Protein AF-A0AAD6CTA5-F1 (afdb_monomer)

Radius of gyration: 21.92 Å; Cα contacts (8 Å, |Δi|>4): 347; chains: 1; bounding box: 68×46×72 Å

Secondary structure (DSSP, 8-state):
-------TTGGGS-HHHHHHHHHHT----EEESBPPPHHHHHT-SS--SS-THHHHHHHTSPPGGGGT-HHHHHHHHHS-EEEETTT---GGG--EETTB-SEEEE-TTT-EEEE---GGGTTTS-EES-HHHHHHHHHHTTTT-EEEEGGGG--SS--SS-HHHHHHHHHT-TT-EEE---------HHHHHHTT-SSTTS---S----TT-HHHHHHHHHHHHHHHHH-SS--SSPPP-----HHHHHHHHHHHHHHHHS-------------

Foldseek 3Di:
DDPDPDPPCLVVDDPVVNLVVLLVQDAQAAWEQFFADQCVQQVDDDDRLDGSVVVNVLLQDQFPLLVPDPSSVVSSDVQKDKDALVPDPDPQADKDKPGGDRITIDRLARYAYEYNDALVCVVPMDIDHDPLSNQLVVCVSNVLRYEYECNLLPPPRPGYDPNVVSVVSQVSSPNYDYDDHDDDAPDDLVLCCVLCLQGVRVNHVDDDDDLVPVVSLVSVLVNRVVRVVPDDDRGPDDDDSDRDHPVRVVCVSCVSVVVPPDDPDDDDDDDDDDD

InterPro domains:
  IPR045518 2EXR domain [PF20150] (7-113)

pLDDT: mean 80.4, std 16.37, range [24.7, 96.38]

Nearest PDB structures (foldseek):
  2fds-assembly1_B  TM=2.463E-01  e=6.964E+00  Plasmodium berghei

Organism: NCBI:txid3151616

Mean predicted aligned error: 9.08 Å

Structure (mmCIF, N/CA/C/O backbone):
data_AF-A0AAD6CTA5-F1
#
_entry.id   AF-A0AAD6CTA5-F1
#
loop_
_atom_site.group_PDB
_atom_site.id
_atom_site.type_symbol
_atom_site.label_atom_id
_atom_site.label_alt_id
_atom_site.label_comp_id
_atom_site.label_asym_id
_atom_site.label_entity_id
_atom_site.label_seq_id
_atom_site.pdbx_PDB_ins_code
_atom_site.Cartn_x
_atom_site.Cartn_y
_atom_site.Cartn_z
_atom_site.occupancy
_atom_site.B_iso_or_equiv
_atom_site.auth_seq_id
_atom_site.auth_comp_id
_atom_site.auth_asym_id
_atom_site.auth_atom_id
_atom_site.pdbx_PDB_model_num
ATOM 1 N N . MET A 1 1 ? -20.863 16.582 30.025 1.00 38.47 1 MET A N 1
ATOM 2 C CA . MET A 1 1 ? -20.417 15.177 29.948 1.00 38.47 1 MET A CA 1
ATOM 3 C C . MET A 1 1 ? -21.572 14.386 29.368 1.00 38.47 1 MET A C 1
ATOM 5 O O . MET A 1 1 ? -22.499 14.050 30.089 1.00 38.47 1 MET A O 1
ATOM 9 N N . THR A 1 2 ? -21.613 14.247 28.049 1.00 43.00 2 THR A N 1
ATOM 10 C CA . THR A 1 2 ? -22.620 13.435 27.357 1.00 43.00 2 THR A CA 1
ATOM 11 C C . THR A 1 2 ? -22.199 11.977 27.489 1.00 43.00 2 THR A C 1
ATOM 13 O O . THR A 1 2 ? -21.089 11.641 27.091 1.00 43.00 2 THR A O 1
ATOM 16 N N . ASN A 1 3 ? -23.041 11.147 28.110 1.00 47.16 3 ASN A N 1
ATOM 17 C CA . ASN A 1 3 ? -22.870 9.695 28.125 1.00 47.16 3 ASN A CA 1
ATOM 18 C C . ASN A 1 3 ? -22.829 9.215 26.673 1.00 47.16 3 ASN A C 1
ATOM 20 O O . ASN A 1 3 ? -23.866 9.213 26.009 1.00 47.16 3 ASN A O 1
ATOM 24 N N . ASP A 1 4 ? -21.649 8.843 26.179 1.00 56.78 4 ASP A N 1
ATOM 25 C CA . ASP A 1 4 ? -21.567 8.080 24.941 1.00 56.78 4 ASP A CA 1
ATOM 26 C C . ASP A 1 4 ? -22.341 6.772 25.160 1.00 56.78 4 ASP A C 1
ATOM 28 O O . ASP A 1 4 ? -22.109 6.093 26.168 1.00 56.78 4 ASP A O 1
ATOM 32 N N . PRO A 1 5 ? -23.288 6.412 24.279 1.00 56.97 5 PRO A N 1
ATOM 33 C CA . PRO A 1 5 ? -23.993 5.149 24.385 1.00 56.97 5 PRO A CA 1
ATOM 34 C C . PRO A 1 5 ? -22.985 4.020 24.156 1.00 56.97 5 PRO A C 1
ATOM 36 O O . PRO A 1 5 ? -22.623 3.693 23.027 1.00 56.97 5 PRO A O 1
ATOM 39 N N . GLN A 1 6 ? -22.496 3.435 25.246 1.00 63.19 6 GLN A N 1
ATOM 40 C CA . GLN A 1 6 ? -21.631 2.271 25.188 1.00 63.19 6 GLN A CA 1
ATOM 41 C C . GLN A 1 6 ? -22.462 1.105 24.629 1.00 63.19 6 GLN A C 1
ATOM 43 O O . GLN A 1 6 ? -23.505 0.736 25.169 1.00 63.19 6 GLN A O 1
ATOM 48 N N . PHE A 1 7 ? -22.049 0.558 23.485 1.00 68.31 7 PHE A N 1
ATOM 49 C CA . PHE A 1 7 ? -22.754 -0.544 22.833 1.00 68.31 7 PHE A CA 1
ATOM 50 C C . PHE A 1 7 ? -22.546 -1.844 23.629 1.00 68.31 7 PHE A C 1
ATOM 52 O O . PHE A 1 7 ? -21.623 -2.611 23.374 1.00 68.31 7 PHE A O 1
ATOM 59 N N . HIS A 1 8 ? -23.404 -2.085 24.620 1.00 77.06 8 HIS A N 1
ATOM 60 C CA . HIS A 1 8 ? -23.326 -3.247 25.519 1.00 77.06 8 HIS A CA 1
ATOM 61 C C . HIS A 1 8 ? -23.850 -4.556 24.907 1.00 77.06 8 HIS A C 1
ATOM 63 O O . HIS A 1 8 ? -23.727 -5.618 25.512 1.00 77.06 8 HIS A O 1
ATOM 69 N N . LEU A 1 9 ? -24.463 -4.495 23.722 1.00 85.69 9 LEU A N 1
ATOM 70 C CA . LEU A 1 9 ? -25.069 -5.664 23.081 1.00 85.69 9 LEU A CA 1
ATOM 71 C C . LEU A 1 9 ? -24.034 -6.587 22.435 1.00 85.69 9 LEU A C 1
ATOM 73 O O . LEU A 1 9 ? -24.352 -7.745 22.183 1.00 85.69 9 LEU A O 1
ATOM 77 N N . PHE A 1 10 ? -22.807 -6.109 22.191 1.00 87.88 10 PHE A N 1
ATOM 78 C CA . PHE A 1 10 ? -21.768 -6.927 21.567 1.00 87.88 10 PHE A CA 1
ATOM 79 C C . PHE A 1 10 ? -21.485 -8.194 22.373 1.00 87.88 10 PHE A C 1
ATOM 81 O O . PHE A 1 10 ? -21.473 -9.278 21.804 1.00 87.88 10 PHE A O 1
ATOM 88 N N . ASP A 1 11 ? -21.348 -8.073 23.695 1.00 86.25 11 ASP A N 1
ATOM 89 C CA . ASP A 1 11 ? -21.058 -9.207 24.582 1.00 86.25 11 ASP A CA 1
ATOM 90 C C . ASP A 1 11 ? -22.238 -10.184 24.715 1.00 86.25 11 ASP A C 1
ATOM 92 O O . ASP A 1 11 ? -22.054 -11.323 25.140 1.00 86.25 11 ASP A O 1
ATOM 96 N N . GLN A 1 12 ? -23.445 -9.760 24.328 1.00 91.50 12 GLN A N 1
ATOM 97 C CA . GLN A 1 12 ? -24.650 -10.596 24.331 1.00 91.50 12 GLN A CA 1
ATOM 98 C C . GLN A 1 12 ? -24.821 -11.391 23.031 1.00 91.50 12 GLN A C 1
ATOM 100 O O . GLN A 1 12 ? -25.671 -12.279 22.959 1.00 91.50 12 GLN A O 1
ATOM 105 N N . LEU A 1 13 ? -24.034 -11.085 21.995 1.00 93.69 13 LEU A N 1
ATOM 106 C CA . LEU A 1 13 ? -24.069 -11.835 20.749 1.00 93.69 13 LEU A CA 1
ATOM 107 C C . LEU A 1 13 ? -23.506 -13.255 20.960 1.00 93.69 13 LEU A C 1
ATOM 109 O O . LEU A 1 13 ? -22.497 -13.429 21.657 1.00 93.69 13 LEU A O 1
ATOM 113 N N . PRO A 1 14 ? -24.086 -14.272 20.295 1.00 95.81 14 PRO A N 1
ATOM 114 C CA . PRO A 1 14 ? -23.466 -15.583 20.168 1.00 95.81 14 PRO A CA 1
ATOM 115 C C . PRO A 1 14 ? -22.009 -15.477 19.715 1.00 95.81 14 PRO A C 1
ATOM 117 O O . PRO A 1 14 ? -21.646 -14.601 18.922 1.00 95.81 14 PRO A O 1
ATOM 120 N N . THR A 1 15 ? -21.166 -16.380 20.214 1.00 95.12 15 THR A N 1
ATOM 121 C CA . THR A 1 15 ? -19.722 -16.376 19.947 1.00 95.12 15 THR A CA 1
ATOM 122 C C . THR A 1 15 ? -19.415 -16.353 18.453 1.00 95.12 15 THR A C 1
ATOM 124 O O . THR A 1 15 ? -18.531 -15.622 18.021 1.00 95.12 15 THR A O 1
ATOM 127 N N . GLU A 1 16 ? -20.181 -17.077 17.643 1.00 96.38 16 GLU A N 1
ATOM 128 C CA . GLU A 1 16 ? -20.030 -17.130 16.191 1.00 96.38 16 GLU A CA 1
ATOM 129 C C . GLU A 1 16 ? -20.165 -15.743 15.553 1.00 96.38 16 GLU A C 1
ATOM 131 O O . GLU A 1 16 ? -19.360 -15.385 14.692 1.00 96.38 16 GLU A O 1
ATOM 136 N N . LEU A 1 17 ? -21.137 -14.944 16.011 1.00 95.75 17 LEU A N 1
ATOM 137 C CA . LEU A 1 17 ? -21.356 -13.588 15.513 1.00 95.75 17 LEU A CA 1
ATOM 138 C C . LEU A 1 17 ? -20.259 -12.638 15.988 1.00 95.75 17 LEU A C 1
ATOM 140 O O . LEU A 1 17 ? -19.757 -11.862 15.181 1.00 95.75 17 LEU A O 1
ATOM 144 N N . ARG A 1 18 ? -19.826 -12.727 17.253 1.00 95.56 18 ARG A N 1
ATOM 145 C CA . ARG A 1 18 ? -18.719 -11.897 17.770 1.00 95.56 18 ARG A CA 1
ATOM 146 C C . ARG A 1 18 ? -17.426 -12.153 16.995 1.00 95.56 18 ARG A C 1
ATOM 148 O O . ARG A 1 18 ? -16.786 -11.212 16.530 1.00 95.56 18 ARG A O 1
ATOM 155 N N . LEU A 1 19 ? -17.094 -13.425 16.755 1.00 95.38 19 LEU A N 1
ATOM 156 C CA . LEU A 1 19 ? -15.943 -13.811 15.935 1.00 95.38 19 LEU A CA 1
ATOM 157 C C . LEU A 1 19 ? -16.094 -13.358 14.477 1.00 95.38 19 LEU A C 1
ATOM 159 O O . LEU A 1 19 ? -15.108 -12.936 13.875 1.00 95.38 19 LEU A O 1
ATOM 163 N N . ALA A 1 20 ? -17.298 -13.431 13.900 1.00 95.06 20 ALA A N 1
ATOM 164 C CA . ALA A 1 20 ? -17.557 -12.913 12.557 1.00 95.06 20 ALA A CA 1
ATOM 165 C C . ALA A 1 20 ? -17.323 -11.397 12.486 1.00 95.06 20 ALA A C 1
ATOM 167 O O . ALA A 1 20 ? -16.589 -10.951 11.608 1.00 95.06 20 ALA A O 1
ATOM 168 N N . VAL A 1 21 ? -17.835 -10.623 13.450 1.00 94.31 21 VAL A N 1
ATOM 169 C CA . VAL A 1 21 ? -17.574 -9.177 13.533 1.00 94.31 21 VAL A CA 1
ATOM 170 C C . VAL A 1 21 ? -16.074 -8.898 13.596 1.00 94.31 21 VAL A C 1
ATOM 172 O O . VAL A 1 21 ? -15.574 -8.094 12.814 1.00 94.31 21 VAL A O 1
ATOM 175 N N . TRP A 1 22 ? -15.319 -9.600 14.448 1.00 94.69 22 TRP A N 1
ATOM 176 C CA . TRP A 1 22 ? -13.870 -9.391 14.521 1.00 94.69 22 TRP A CA 1
ATOM 177 C C . TRP A 1 22 ? -13.135 -9.709 13.222 1.00 94.69 22 TRP A C 1
ATOM 179 O O . TRP A 1 22 ? -12.180 -9.010 12.884 1.00 94.69 22 TRP A O 1
ATOM 189 N N . ARG A 1 23 ? -13.570 -10.737 12.484 1.00 94.00 23 ARG A N 1
ATOM 190 C CA . ARG A 1 23 ? -13.004 -11.058 11.167 1.00 94.00 23 ARG A CA 1
ATOM 191 C C . ARG A 1 23 ? -13.298 -9.963 10.146 1.00 94.00 23 ARG A C 1
ATOM 193 O O . ARG A 1 23 ? -12.419 -9.670 9.339 1.00 94.00 23 ARG A O 1
ATOM 200 N N . GLU A 1 24 ? -14.476 -9.346 10.200 1.00 92.12 24 GLU A N 1
ATOM 201 C CA . GLU A 1 24 ? -14.826 -8.218 9.329 1.00 92.12 24 GLU A CA 1
ATOM 202 C C . GLU A 1 24 ? -14.071 -6.935 9.681 1.00 92.12 24 GLU A C 1
ATOM 204 O O . GLU A 1 24 ? -13.742 -6.150 8.796 1.00 92.12 24 GLU A O 1
ATOM 209 N N . CYS A 1 25 ? -13.696 -6.747 10.947 1.00 92.12 25 CYS A N 1
ATOM 210 C CA . CYS A 1 25 ? -12.868 -5.613 11.353 1.00 92.12 25 CYS A CA 1
ATOM 211 C C . CYS A 1 25 ? -11.393 -5.720 10.915 1.00 92.12 25 CYS A C 1
ATOM 213 O O . CYS A 1 25 ? -10.627 -4.788 11.161 1.00 92.12 25 CYS A O 1
ATOM 215 N N . LEU A 1 26 ? -10.959 -6.827 10.297 1.00 92.06 26 LEU A N 1
ATOM 216 C CA . LEU A 1 26 ? -9.604 -6.946 9.752 1.00 92.06 26 LEU A CA 1
ATOM 217 C C . LEU A 1 26 ? -9.450 -6.095 8.486 1.00 92.06 26 LEU A C 1
ATOM 219 O O . LEU A 1 26 ? -10.125 -6.321 7.479 1.00 92.06 26 LEU A O 1
ATOM 223 N N . SER A 1 27 ? -8.501 -5.164 8.505 1.00 88.62 27 SER A N 1
ATOM 224 C CA . SER A 1 27 ? -8.196 -4.308 7.361 1.00 88.62 27 SER A CA 1
ATOM 225 C C . SER A 1 27 ? -7.589 -5.063 6.173 1.00 88.62 27 SER A C 1
ATOM 227 O O . SER A 1 27 ? -6.930 -6.096 6.311 1.00 88.62 27 SER A O 1
ATOM 229 N N . HIS A 1 28 ? -7.802 -4.503 4.981 1.00 91.00 28 HIS A N 1
ATOM 230 C CA . HIS A 1 28 ? -7.009 -4.795 3.792 1.00 91.00 28 HIS A CA 1
ATOM 231 C C . HIS A 1 28 ? -5.784 -3.888 3.814 1.00 91.00 28 HIS A C 1
ATOM 233 O O . HIS A 1 28 ? -5.927 -2.668 3.704 1.00 91.00 28 HIS A O 1
ATOM 239 N N . ARG A 1 29 ? -4.593 -4.460 4.003 1.00 92.25 29 ARG A N 1
ATOM 240 C CA . ARG A 1 29 ? -3.362 -3.674 4.113 1.00 92.25 29 ARG A CA 1
ATOM 241 C C . ARG A 1 29 ? -2.471 -3.876 2.902 1.00 92.25 29 ARG A C 1
ATOM 243 O O . ARG A 1 29 ? -2.419 -4.950 2.303 1.00 92.25 29 ARG A O 1
ATOM 250 N N . VAL A 1 30 ? -1.725 -2.827 2.594 1.00 94.50 30 VAL A N 1
ATOM 251 C CA . VAL A 1 30 ? -0.587 -2.888 1.685 1.00 94.50 30 VAL A CA 1
ATOM 252 C C . VAL A 1 30 ? 0.642 -3.174 2.536 1.00 94.50 30 VAL A C 1
ATOM 254 O O . VAL A 1 30 ? 1.010 -2.355 3.371 1.00 94.50 30 VAL A O 1
ATOM 257 N N . VAL A 1 31 ? 1.252 -4.341 2.379 1.00 94.56 31 VAL A N 1
ATOM 258 C CA . VAL A 1 31 ? 2.471 -4.733 3.089 1.00 94.56 31 VAL A CA 1
ATOM 259 C C . VAL A 1 31 ? 3.665 -4.365 2.226 1.00 94.56 31 VAL A C 1
ATOM 261 O O . VAL A 1 31 ? 3.826 -4.892 1.135 1.00 94.56 31 VAL A O 1
ATOM 264 N N . GLU A 1 32 ? 4.512 -3.468 2.704 1.00 94.31 32 GLU A N 1
ATOM 265 C CA . GLU A 1 32 ? 5.721 -3.078 1.977 1.00 94.31 32 GLU A CA 1
ATOM 266 C C . GLU A 1 32 ? 6.815 -4.144 2.131 1.00 94.31 32 GLU A C 1
ATOM 268 O O . GLU A 1 32 ? 6.971 -4.724 3.209 1.00 94.31 32 GLU A O 1
ATOM 273 N N . LEU A 1 33 ? 7.588 -4.388 1.072 1.00 92.88 33 LEU A N 1
ATOM 274 C CA . LEU A 1 33 ? 8.811 -5.197 1.104 1.00 92.88 33 LEU A CA 1
ATOM 275 C C . LEU A 1 33 ? 10.014 -4.413 1.631 1.00 92.88 33 LEU A C 1
ATOM 277 O O . LEU A 1 33 ? 10.967 -4.998 2.148 1.00 92.88 33 LEU A O 1
ATOM 281 N N . ASP A 1 34 ? 9.965 -3.094 1.509 1.00 91.94 34 ASP A N 1
ATOM 282 C CA . ASP A 1 34 ? 11.071 -2.183 1.745 1.00 91.94 34 ASP A CA 1
ATOM 283 C C . ASP A 1 34 ? 10.575 -0.775 2.087 1.00 91.94 34 ASP A C 1
ATOM 285 O O . ASP A 1 34 ? 9.402 -0.445 1.908 1.00 91.94 34 ASP A O 1
ATOM 289 N N . TYR A 1 35 ? 11.461 0.053 2.633 1.00 88.75 35 TYR A N 1
ATOM 290 C CA . TYR A 1 35 ? 11.136 1.444 2.932 1.00 88.75 35 TYR A CA 1
ATOM 291 C C . TYR A 1 35 ? 11.051 2.273 1.649 1.00 88.75 35 TYR A C 1
ATOM 293 O O . TYR A 1 35 ? 11.986 2.265 0.853 1.00 88.75 35 TYR A O 1
ATOM 301 N N . ALA A 1 36 ? 9.982 3.059 1.504 1.00 80.94 36 ALA A N 1
ATOM 302 C CA . ALA A 1 36 ? 9.932 4.109 0.493 1.00 80.94 36 ALA A CA 1
ATOM 303 C C . ALA A 1 36 ? 11.094 5.096 0.691 1.00 80.94 36 ALA A C 1
ATOM 305 O O . ALA A 1 36 ? 11.336 5.549 1.815 1.00 80.94 36 ALA A O 1
ATOM 306 N N . TRP A 1 37 ? 11.812 5.425 -0.386 1.00 75.19 37 TRP A N 1
ATOM 307 C CA . TRP A 1 37 ? 12.884 6.413 -0.322 1.00 75.19 37 TRP A CA 1
ATOM 308 C C . TRP A 1 37 ? 12.300 7.825 -0.329 1.00 75.19 37 TRP A C 1
ATOM 310 O O . TRP A 1 37 ? 11.630 8.237 -1.278 1.00 75.19 37 TRP A O 1
ATOM 320 N N . ASP A 1 38 ? 12.584 8.571 0.739 1.00 68.69 38 ASP A N 1
ATOM 321 C CA . ASP A 1 38 ? 12.074 9.925 0.953 1.00 68.69 38 ASP A CA 1
ATOM 322 C C . ASP A 1 38 ? 12.394 10.870 -0.222 1.00 68.69 38 ASP A C 1
ATOM 324 O O . ASP A 1 38 ? 11.539 11.648 -0.627 1.00 68.69 38 ASP A O 1
ATOM 328 N N . GLU A 1 39 ? 13.593 10.808 -0.810 1.00 60.12 39 GLU A N 1
ATOM 329 C CA . GLU A 1 39 ? 13.986 11.711 -1.908 1.00 60.12 39 GLU A CA 1
ATOM 330 C C . GLU A 1 39 ? 13.261 11.383 -3.221 1.00 60.12 39 GLU A C 1
ATOM 332 O O . GLU A 1 39 ? 12.808 12.292 -3.923 1.00 60.12 39 GLU A O 1
ATOM 337 N N . GLY A 1 40 ? 13.077 10.089 -3.508 1.00 57.09 40 GLY A N 1
ATOM 338 C CA . GLY A 1 40 ? 12.365 9.604 -4.692 1.00 57.09 40 GLY A CA 1
ATOM 339 C C . GLY A 1 40 ? 10.872 9.943 -4.674 1.00 57.09 40 GLY A C 1
ATOM 340 O O . GLY A 1 40 ? 10.319 10.320 -5.703 1.00 57.09 40 GLY A O 1
ATOM 341 N N . ALA A 1 41 ? 10.225 9.903 -3.504 1.00 56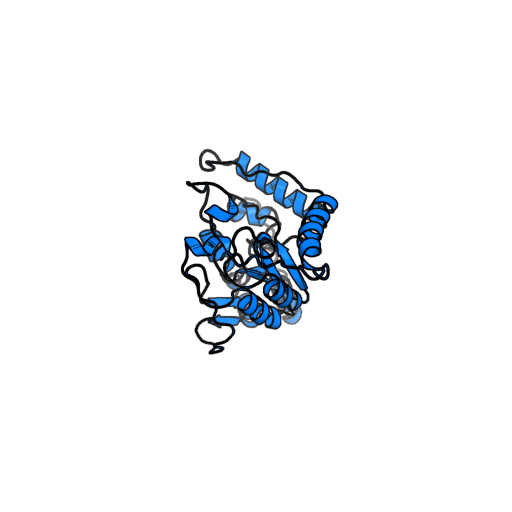.31 41 ALA A N 1
ATOM 342 C CA . ALA A 1 41 ? 8.808 10.255 -3.374 1.00 56.31 41 ALA A CA 1
ATOM 343 C C . ALA A 1 41 ? 8.518 11.749 -3.616 1.00 56.31 41 ALA A C 1
ATOM 345 O O . ALA A 1 41 ? 7.420 12.099 -4.045 1.00 56.31 41 ALA A O 1
ATOM 346 N N . TYR A 1 42 ? 9.488 12.631 -3.352 1.00 54.34 42 TYR A N 1
ATOM 347 C CA . TYR A 1 42 ? 9.322 14.076 -3.532 1.00 54.34 42 TYR A CA 1
ATOM 348 C C . TYR A 1 42 ? 9.988 14.626 -4.806 1.00 54.34 42 TYR A C 1
ATOM 350 O O . TYR A 1 42 ? 9.714 15.775 -5.164 1.00 54.34 42 TYR A O 1
ATOM 358 N N . LEU A 1 43 ? 10.818 13.838 -5.508 1.00 54.16 43 LEU A N 1
ATOM 359 C CA . LEU A 1 43 ? 11.612 14.270 -6.671 1.00 54.16 43 LEU A CA 1
ATOM 360 C C . LEU A 1 43 ? 12.430 15.552 -6.373 1.00 54.16 43 LEU A C 1
ATOM 362 O O . LEU A 1 43 ? 12.470 16.477 -7.189 1.00 54.16 43 LEU A O 1
ATOM 366 N N . VAL A 1 44 ? 13.021 15.676 -5.173 1.00 48.22 44 VAL A N 1
ATOM 367 C CA . VAL A 1 44 ? 13.739 16.901 -4.743 1.00 48.22 44 VAL A CA 1
ATOM 368 C C . VAL A 1 44 ? 15.111 16.588 -4.176 1.00 48.22 44 VAL A C 1
ATOM 370 O O . VAL A 1 44 ? 15.273 15.668 -3.382 1.00 48.22 44 VAL A O 1
ATOM 373 N N . ILE A 1 45 ? 16.063 17.458 -4.507 1.00 49.88 45 ILE A N 1
ATOM 374 C CA . ILE A 1 45 ? 17.323 17.621 -3.784 1.00 49.88 45 ILE A CA 1
ATOM 375 C C . ILE A 1 45 ? 16.999 18.226 -2.405 1.00 49.88 45 ILE A C 1
ATOM 377 O O . ILE A 1 45 ? 16.400 19.296 -2.330 1.00 49.88 45 ILE A O 1
ATOM 381 N N . LEU A 1 46 ? 17.361 17.498 -1.347 1.00 56.41 46 LEU A N 1
ATOM 382 C CA . LEU A 1 46 ? 17.219 17.775 0.093 1.00 56.41 46 LEU A CA 1
ATOM 383 C C . LEU A 1 46 ? 17.035 19.250 0.540 1.00 56.41 46 LEU A C 1
ATOM 385 O O . LEU A 1 46 ? 17.682 20.151 0.002 1.00 56.41 46 LEU A O 1
ATOM 389 N N . PRO A 1 47 ? 16.276 19.501 1.633 1.00 57.41 47 PRO A N 1
ATOM 390 C CA . PRO A 1 47 ? 15.713 18.515 2.567 1.00 57.41 47 PRO A CA 1
ATOM 391 C C . PRO A 1 47 ? 14.327 17.993 2.159 1.00 57.41 47 PRO A C 1
ATOM 393 O O . PRO A 1 47 ? 13.467 18.748 1.702 1.00 57.41 47 PRO A O 1
ATOM 396 N N . THR A 1 48 ? 14.091 16.696 2.378 1.00 61.81 48 THR A N 1
ATOM 397 C CA . THR A 1 48 ? 12.762 16.089 2.236 1.00 61.81 48 THR A CA 1
ATOM 398 C C . THR A 1 48 ? 11.830 16.602 3.343 1.00 61.81 48 THR A C 1
ATOM 400 O O . THR A 1 48 ? 12.257 16.775 4.488 1.00 61.81 48 THR A O 1
ATOM 403 N N . PRO A 1 49 ? 10.548 16.880 3.044 1.00 66.94 49 PRO A N 1
ATOM 404 C CA . PRO A 1 49 ? 9.623 17.448 4.025 1.00 66.94 49 PRO A CA 1
ATOM 405 C C . PRO A 1 49 ? 9.206 16.449 5.122 1.00 66.94 49 PRO A C 1
ATOM 407 O O . PRO A 1 49 ? 8.740 16.880 6.176 1.00 66.94 49 PRO A O 1
ATOM 410 N N . CYS A 1 50 ? 9.387 15.133 4.927 1.00 75.88 50 CYS A N 1
ATOM 411 C CA . CYS A 1 50 ? 9.129 14.120 5.957 1.00 75.88 50 CYS A CA 1
ATOM 412 C C . CYS A 1 50 ? 9.911 12.805 5.751 1.00 75.88 50 CYS A C 1
ATOM 414 O O . CYS A 1 50 ? 10.383 12.529 4.653 1.00 75.88 50 CYS A O 1
ATOM 416 N N . GLU A 1 51 ? 9.946 11.960 6.794 1.00 80.06 51 GLU A N 1
ATOM 417 C CA . GLU A 1 51 ? 10.541 10.608 6.788 1.00 80.06 51 GLU A CA 1
ATOM 418 C C . GLU A 1 51 ? 9.446 9.524 6.632 1.00 80.06 51 GLU A C 1
ATOM 420 O O . GLU A 1 51 ? 8.746 9.189 7.599 1.00 80.06 51 GLU A O 1
ATOM 425 N N . LEU A 1 52 ? 9.309 8.939 5.438 1.00 84.62 52 LEU A N 1
ATOM 426 C CA . LEU A 1 52 ? 8.321 7.905 5.088 1.00 84.62 52 LEU A CA 1
ATOM 427 C C . LEU A 1 52 ? 8.556 6.589 5.825 1.00 84.62 52 LEU A C 1
ATOM 429 O O . LEU A 1 52 ? 7.609 5.860 6.133 1.00 84.62 52 LEU A O 1
ATOM 433 N N . ARG A 1 53 ? 9.799 6.334 6.244 1.00 86.62 53 ARG A N 1
ATOM 434 C CA . ARG A 1 53 ? 10.163 5.197 7.100 1.00 86.62 53 ARG A CA 1
ATOM 435 C C . ARG A 1 53 ? 9.305 5.106 8.367 1.00 86.62 53 ARG A C 1
ATOM 437 O O . ARG A 1 53 ? 9.086 4.007 8.890 1.00 86.62 53 ARG A O 1
ATOM 444 N N . LYS A 1 54 ? 8.810 6.236 8.889 1.00 87.44 54 LYS A N 1
ATOM 445 C CA . LYS A 1 54 ? 7.884 6.255 10.035 1.00 87.44 54 LYS A CA 1
ATOM 446 C C . LYS A 1 54 ? 6.549 5.592 9.689 1.00 87.44 54 LYS A C 1
ATOM 448 O O . LYS A 1 54 ? 6.068 4.786 10.487 1.00 87.44 54 LYS A O 1
ATOM 453 N N . THR A 1 55 ? 5.997 5.863 8.509 1.00 90.25 55 THR A N 1
ATOM 454 C CA . THR A 1 55 ? 4.751 5.256 8.021 1.00 90.25 55 THR A CA 1
ATOM 455 C C . THR A 1 55 ? 4.910 3.750 7.848 1.00 90.25 55 THR A C 1
ATOM 457 O O . THR A 1 55 ? 4.116 3.001 8.417 1.00 90.25 55 THR A O 1
ATOM 460 N N . THR A 1 56 ? 5.996 3.285 7.219 1.00 91.62 56 THR A N 1
ATOM 461 C CA . THR A 1 56 ? 6.295 1.846 7.092 1.00 91.62 56 THR A CA 1
ATOM 462 C C . THR A 1 56 ? 6.377 1.157 8.461 1.00 91.62 56 THR A C 1
ATOM 464 O O . THR A 1 56 ? 5.846 0.065 8.669 1.00 91.62 56 THR A O 1
ATOM 467 N N . LYS A 1 57 ? 6.995 1.796 9.467 1.00 90.88 57 LYS A N 1
ATOM 468 C CA . LYS A 1 57 ? 7.044 1.255 10.842 1.00 90.88 57 LYS A CA 1
ATOM 469 C C . LYS A 1 57 ? 5.657 1.145 11.484 1.00 90.88 57 LYS A C 1
ATOM 471 O O . LYS A 1 57 ? 5.421 0.188 12.222 1.00 90.88 57 LYS A O 1
ATOM 476 N N . ILE A 1 58 ? 4.765 2.107 11.244 1.00 90.62 58 ILE A N 1
ATOM 477 C CA . ILE A 1 58 ? 3.385 2.080 11.752 1.00 90.62 58 ILE A CA 1
ATOM 478 C C . ILE A 1 58 ? 2.592 0.973 11.052 1.00 90.62 58 ILE A C 1
ATOM 480 O O . ILE A 1 58 ? 1.969 0.160 11.731 1.00 90.62 58 ILE A O 1
ATOM 484 N N . ASN A 1 59 ? 2.692 0.888 9.726 1.00 92.50 59 ASN A N 1
ATOM 485 C CA . ASN A 1 59 ? 2.000 -0.089 8.885 1.00 92.50 59 ASN A CA 1
ATOM 486 C C . ASN A 1 59 ? 2.305 -1.553 9.272 1.00 92.50 59 ASN A C 1
ATOM 488 O O . ASN A 1 59 ? 1.457 -2.441 9.194 1.00 92.50 59 ASN A O 1
ATOM 492 N N . ARG A 1 60 ? 3.516 -1.811 9.782 1.00 90.69 60 ARG A N 1
ATOM 493 C CA . ARG A 1 60 ? 3.965 -3.144 10.228 1.00 90.69 60 ARG A CA 1
A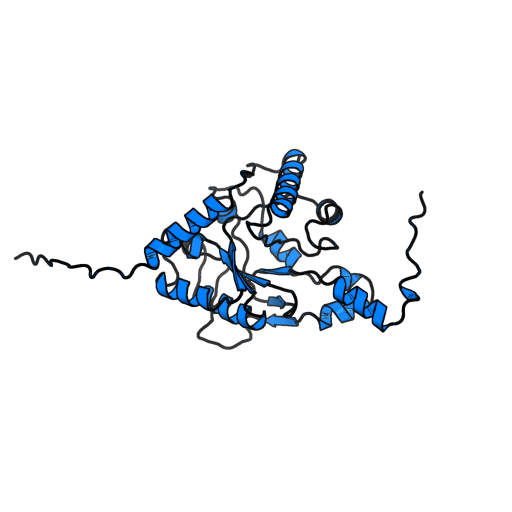TOM 494 C C . ARG A 1 60 ? 3.437 -3.574 11.598 1.00 90.69 60 ARG A C 1
ATOM 496 O O . ARG A 1 60 ? 3.656 -4.721 12.010 1.00 90.69 60 ARG A O 1
ATOM 503 N N . ARG A 1 61 ? 2.786 -2.685 12.351 1.00 90.25 61 ARG A N 1
ATOM 504 C CA . ARG A 1 61 ? 2.225 -3.032 13.664 1.00 90.25 61 ARG A CA 1
ATOM 505 C C . ARG A 1 61 ? 1.060 -4.022 13.509 1.00 90.25 61 ARG A C 1
ATOM 507 O O . ARG A 1 61 ? 0.484 -4.140 12.429 1.00 90.25 61 ARG A O 1
ATOM 514 N N . PRO A 1 62 ? 0.734 -4.795 14.558 1.00 90.00 62 PRO A N 1
ATOM 515 C CA . PRO A 1 62 ? -0.514 -5.551 14.582 1.00 90.00 62 PRO A CA 1
ATOM 516 C C . PRO A 1 62 ? -1.712 -4.608 14.373 1.00 90.00 62 PRO A C 1
ATOM 518 O O . PRO A 1 62 ? -1.647 -3.470 14.853 1.00 90.00 62 PRO A O 1
ATOM 521 N N . PRO A 1 63 ? -2.792 -5.055 13.705 1.00 90.06 63 PRO A N 1
ATOM 522 C CA . PRO A 1 63 ? -3.981 -4.229 13.505 1.00 90.06 63 PRO A CA 1
ATOM 523 C C . PRO A 1 63 ? -4.559 -3.797 14.854 1.00 90.06 63 PRO A C 1
ATOM 525 O O . PRO A 1 63 ? -4.409 -4.497 15.863 1.00 90.06 63 PRO A O 1
ATOM 528 N N . ILE A 1 64 ? -5.238 -2.650 14.882 1.00 90.69 64 ILE A N 1
ATOM 529 C CA . ILE A 1 64 ? -5.715 -2.034 16.132 1.00 90.69 64 ILE A CA 1
ATOM 530 C C . ILE A 1 64 ? -6.636 -2.970 16.913 1.00 90.69 64 ILE A C 1
ATOM 532 O O . ILE A 1 64 ? -6.542 -3.036 18.139 1.00 90.69 64 ILE A O 1
ATOM 536 N N . ILE A 1 65 ? -7.432 -3.789 16.218 1.00 92.50 65 ILE A N 1
ATOM 537 C CA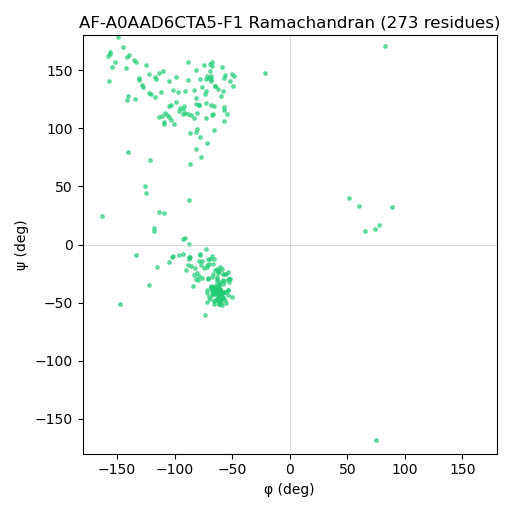 . ILE A 1 65 ? -8.310 -4.765 16.868 1.00 92.50 65 ILE A CA 1
ATOM 538 C C . ILE A 1 65 ? -7.559 -5.742 17.781 1.00 92.50 65 ILE A C 1
ATOM 540 O O . ILE A 1 65 ? -8.134 -6.223 18.751 1.00 92.50 65 ILE A O 1
ATOM 544 N N . SER A 1 66 ? -6.266 -6.001 17.550 1.00 93.56 66 SER A N 1
ATOM 545 C CA . SER A 1 66 ? -5.469 -6.898 18.404 1.00 93.56 66 SER A CA 1
ATOM 546 C C . SER A 1 66 ? -5.258 -6.385 19.837 1.00 93.56 66 SER A C 1
ATOM 548 O O . SER A 1 66 ? -4.838 -7.140 20.725 1.00 93.56 66 SER A O 1
ATOM 550 N N . TRP A 1 67 ? -5.571 -5.112 20.078 1.00 92.44 67 TRP A N 1
ATOM 551 C CA . TRP A 1 67 ? -5.420 -4.444 21.367 1.00 92.44 67 TRP A CA 1
ATOM 552 C C . TRP A 1 67 ? -6.735 -4.321 22.143 1.00 92.44 67 TRP A C 1
ATOM 554 O O . TRP A 1 67 ? -6.685 -3.978 23.319 1.00 92.44 67 TRP A O 1
ATOM 564 N N . VAL A 1 68 ? -7.882 -4.631 21.525 1.00 91.81 68 VAL A N 1
ATOM 565 C CA . VAL A 1 68 ? -9.213 -4.408 22.120 1.00 91.81 68 VAL A CA 1
ATOM 566 C C . VAL A 1 68 ? -9.515 -5.415 23.232 1.00 91.81 68 VAL A C 1
ATOM 568 O O . VAL A 1 68 ? -9.712 -5.027 24.379 1.00 91.81 68 VAL A O 1
ATOM 571 N N . CYS A 1 69 ? -9.531 -6.713 22.924 1.00 92.56 69 CYS A N 1
ATOM 572 C CA . CYS A 1 69 ? -9.771 -7.768 23.907 1.00 92.56 69 CYS A CA 1
ATOM 573 C C . CYS A 1 69 ? -9.023 -9.059 23.535 1.00 92.56 69 CYS A C 1
ATOM 575 O O . CYS A 1 69 ? -8.322 -9.133 22.524 1.00 92.56 69 CYS A O 1
ATOM 577 N N . ARG A 1 70 ? -9.136 -10.103 24.369 1.00 94.25 70 A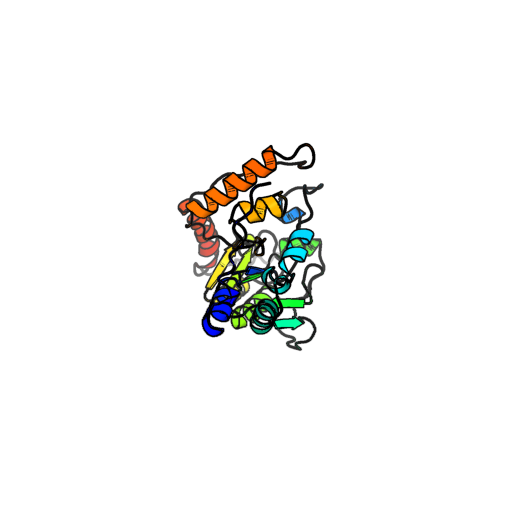RG A N 1
ATOM 578 C CA . ARG A 1 70 ? -8.478 -11.393 24.101 1.00 94.25 70 ARG A CA 1
ATOM 579 C C . ARG A 1 70 ? -9.016 -12.055 22.831 1.00 94.25 70 ARG A C 1
ATOM 581 O O . ARG A 1 70 ? -8.234 -12.624 22.080 1.00 94.25 70 ARG A O 1
ATOM 588 N N . GLU A 1 71 ? -10.320 -11.971 22.596 1.00 95.12 71 GLU A N 1
ATOM 589 C CA . GLU A 1 71 ? -10.969 -12.590 21.439 1.00 95.12 71 GLU A CA 1
ATOM 590 C C . GLU A 1 71 ? -10.521 -11.948 20.122 1.00 95.12 71 GLU A C 1
ATOM 592 O O . GLU A 1 71 ? -10.026 -12.640 19.234 1.00 95.12 71 GLU A O 1
ATOM 597 N N . SER A 1 72 ? -10.594 -10.619 20.026 1.00 94.88 72 SER A N 1
ATOM 598 C CA . SER A 1 72 ? -10.148 -9.880 18.842 1.00 94.88 72 SER A CA 1
ATOM 599 C C . SER A 1 72 ? -8.650 -10.068 18.576 1.00 94.88 72 SER A C 1
ATOM 601 O O . SER A 1 72 ? -8.216 -10.162 17.426 1.00 94.88 72 SER A O 1
ATOM 603 N N . ARG A 1 73 ? -7.844 -10.178 19.641 1.00 95.19 73 ARG A N 1
ATOM 604 C CA . ARG A 1 73 ? -6.416 -10.495 19.554 1.00 95.19 73 ARG A CA 1
ATOM 605 C C . ARG A 1 73 ? -6.168 -11.856 18.923 1.00 95.19 73 ARG A C 1
ATOM 607 O O . ARG A 1 73 ? -5.326 -11.941 18.035 1.00 95.19 73 ARG A O 1
ATOM 614 N N . LEU A 1 74 ? -6.880 -12.891 19.362 1.00 95.38 74 LEU A N 1
ATOM 615 C CA . LEU A 1 74 ? -6.744 -14.231 18.791 1.00 95.38 74 LEU A CA 1
ATOM 616 C C . LEU A 1 74 ? -7.064 -14.213 17.295 1.00 95.38 74 LEU A C 1
ATOM 618 O O . LEU A 1 74 ? -6.236 -14.658 16.510 1.00 95.38 74 LEU A O 1
ATOM 622 N N . ILE A 1 75 ? -8.168 -13.574 16.893 1.00 95.38 75 ILE A N 1
ATOM 623 C CA . ILE A 1 75 ? -8.529 -13.422 15.475 1.00 95.38 75 ILE A CA 1
ATOM 624 C C . ILE A 1 75 ? -7.431 -12.711 14.669 1.00 95.38 75 ILE A C 1
ATOM 626 O O . ILE A 1 75 ? -7.071 -13.161 13.582 1.00 95.38 75 ILE A O 1
ATOM 630 N N . ALA A 1 76 ? -6.862 -11.622 15.192 1.00 93.81 76 ALA A N 1
ATOM 631 C CA . ALA A 1 76 ? -5.811 -10.878 14.499 1.00 93.81 76 ALA A CA 1
ATOM 632 C C . ALA A 1 76 ? -4.525 -11.698 14.284 1.00 93.81 76 ALA A C 1
ATOM 634 O O . ALA A 1 76 ? -3.890 -11.587 13.231 1.00 93.81 76 ALA A O 1
ATOM 635 N N . PHE A 1 77 ? -4.134 -12.512 15.269 1.00 93.12 77 PHE A N 1
ATOM 636 C CA . PHE A 1 77 ? -2.948 -13.366 15.174 1.00 93.12 77 PHE A CA 1
ATOM 637 C C . PHE A 1 77 ? -3.203 -14.670 14.411 1.00 93.12 77 PHE A C 1
ATOM 639 O O . PHE A 1 77 ? -2.288 -15.152 13.764 1.00 93.12 77 PHE A O 1
ATOM 646 N N . GLU A 1 78 ? -4.416 -15.223 14.422 1.00 94.12 78 GLU A N 1
ATOM 647 C CA . GLU A 1 78 ? -4.771 -16.371 13.573 1.00 94.12 78 GLU A CA 1
ATOM 648 C C . GLU A 1 78 ? -4.806 -15.986 12.092 1.00 94.12 78 GLU A C 1
ATOM 650 O O . GLU A 1 78 ? -4.379 -16.751 11.230 1.00 94.12 78 GLU A O 1
ATOM 655 N N . ALA A 1 79 ? -5.288 -14.781 11.781 1.00 92.38 79 ALA A N 1
ATOM 656 C CA . ALA A 1 79 ? -5.408 -14.314 10.406 1.00 92.38 79 ALA A CA 1
ATOM 657 C C . ALA A 1 79 ? -4.073 -13.873 9.777 1.00 92.38 79 ALA A C 1
ATOM 659 O O . ALA A 1 79 ? -4.015 -13.678 8.561 1.00 92.38 79 ALA A O 1
ATOM 660 N N . SER A 1 80 ? -3.016 -13.671 10.571 1.00 90.50 80 SER A N 1
ATOM 661 C CA . SER A 1 80 ? -1.735 -13.156 10.084 1.00 90.50 80 SER A CA 1
ATOM 662 C C . SER A 1 80 ? -0.552 -13.990 10.552 1.00 90.50 80 SER A C 1
ATOM 664 O O . SER A 1 80 ? -0.507 -14.451 11.684 1.00 90.50 80 SER A O 1
ATOM 666 N N . HIS A 1 81 ? 0.455 -14.143 9.700 1.00 88.12 81 HIS A N 1
ATOM 667 C CA . HIS A 1 81 ? 1.704 -14.799 10.074 1.00 88.12 81 HIS A CA 1
ATOM 668 C C . HIS A 1 81 ? 2.902 -13.896 9.793 1.00 88.12 81 HIS A C 1
ATOM 670 O O . HIS A 1 81 ? 2.853 -12.985 8.961 1.00 88.12 81 HIS A O 1
ATOM 676 N N . CYS A 1 82 ? 3.976 -14.129 10.545 1.00 86.88 82 CYS A N 1
ATOM 677 C CA . CYS A 1 82 ? 5.235 -13.422 10.381 1.00 86.88 82 CYS A CA 1
ATOM 678 C C . CYS A 1 82 ? 6.133 -14.211 9.426 1.00 86.88 82 CYS A C 1
ATOM 680 O O . CYS A 1 82 ? 6.506 -15.337 9.740 1.00 86.88 82 CYS A O 1
ATOM 682 N N . LEU A 1 83 ? 6.499 -13.604 8.304 1.00 84.75 83 LEU A N 1
ATOM 683 C CA . LEU A 1 83 ? 7.545 -14.099 7.421 1.00 84.75 83 LEU A CA 1
ATOM 684 C C . LEU A 1 83 ? 8.879 -13.483 7.831 1.00 84.75 83 LEU A C 1
ATOM 686 O O . LEU A 1 83 ? 8.971 -12.267 8.039 1.00 84.75 83 LEU A O 1
ATOM 690 N N . ASP A 1 84 ? 9.901 -14.322 7.942 1.00 85.50 84 ASP A N 1
ATOM 691 C CA . ASP A 1 84 ? 11.283 -13.898 8.126 1.00 85.50 84 ASP A CA 1
ATOM 692 C C . ASP A 1 84 ? 12.029 -14.089 6.802 1.00 85.50 84 ASP A C 1
ATOM 694 O O . ASP A 1 84 ? 12.271 -15.207 6.349 1.00 85.50 84 ASP A O 1
ATOM 698 N N . MET A 1 85 ? 12.358 -12.964 6.171 1.00 78.50 85 MET A N 1
ATOM 699 C CA . MET A 1 85 ? 12.935 -12.903 4.828 1.00 78.50 85 MET A CA 1
ATOM 700 C C . MET A 1 85 ? 14.382 -13.405 4.770 1.00 78.50 85 MET A C 1
ATOM 702 O O . MET A 1 85 ? 14.904 -13.610 3.677 1.00 78.50 85 MET A O 1
ATOM 706 N N . ASP A 1 86 ? 15.034 -13.591 5.921 1.00 76.69 86 ASP A N 1
ATOM 707 C CA . ASP A 1 86 ? 16.394 -14.128 6.006 1.00 76.69 86 ASP A CA 1
ATOM 708 C C . ASP A 1 86 ? 16.402 -15.646 6.286 1.00 76.69 86 ASP A C 1
ATOM 710 O O . ASP A 1 86 ? 17.456 -16.277 6.210 1.00 76.69 86 ASP A O 1
ATOM 714 N N . SER A 1 87 ? 15.242 -16.238 6.598 1.00 71.69 87 SER A N 1
ATOM 715 C CA . SER A 1 87 ? 15.115 -17.643 7.023 1.00 71.69 87 SER A CA 1
ATOM 716 C C . SER A 1 87 ? 14.897 -18.635 5.875 1.00 71.69 87 SER A C 1
ATOM 718 O O . SER A 1 87 ? 15.167 -19.823 6.038 1.00 71.69 87 SER A O 1
ATOM 720 N N . GLU A 1 88 ? 14.407 -18.173 4.723 1.00 59.28 88 GLU A N 1
ATOM 721 C CA . GLU A 1 88 ? 14.035 -19.021 3.582 1.00 59.28 88 GLU A CA 1
ATOM 722 C C . GLU A 1 88 ? 15.198 -19.114 2.561 1.00 59.28 88 GLU A C 1
ATOM 724 O O . GLU A 1 88 ? 15.609 -18.098 1.992 1.00 59.28 88 GLU A O 1
ATOM 729 N N . PRO A 1 89 ? 15.762 -20.311 2.302 1.00 49.44 89 PRO A N 1
ATOM 730 C CA . PRO A 1 89 ? 17.044 -20.502 1.617 1.00 49.44 89 PRO A CA 1
ATOM 731 C C . PRO A 1 89 ? 16.927 -20.568 0.082 1.00 49.44 89 PRO A C 1
ATOM 733 O O . PRO A 1 89 ? 17.624 -21.350 -0.567 1.00 49.44 89 PRO A O 1
ATOM 736 N N . HIS A 1 90 ? 16.063 -19.767 -0.541 1.00 53.28 90 HIS A N 1
ATOM 737 C CA . HIS A 1 90 ? 15.970 -19.743 -2.003 1.00 53.28 90 HIS A CA 1
ATOM 738 C C . HIS A 1 90 ? 16.996 -18.765 -2.597 1.00 53.28 90 HIS A C 1
ATOM 740 O O . HIS A 1 90 ? 16.776 -17.560 -2.693 1.00 53.28 90 HIS A O 1
ATOM 746 N N . LEU A 1 91 ? 18.145 -19.315 -3.009 1.00 50.72 91 LEU A N 1
ATOM 747 C CA . LEU A 1 91 ? 19.270 -18.601 -3.639 1.00 50.72 91 LEU A CA 1
ATOM 748 C C . LEU A 1 91 ? 18.861 -17.743 -4.853 1.00 50.72 91 LEU A C 1
ATOM 750 O O . LEU A 1 91 ? 19.477 -16.707 -5.085 1.00 50.72 91 LEU A O 1
ATOM 754 N N . ASN A 1 92 ? 17.809 -18.131 -5.582 1.00 52.53 92 ASN A N 1
ATOM 755 C CA . ASN A 1 92 ? 17.391 -17.473 -6.826 1.00 52.53 92 ASN A CA 1
ATOM 756 C C . ASN A 1 92 ? 16.449 -16.271 -6.627 1.00 52.53 92 ASN A C 1
ATOM 758 O O . ASN A 1 92 ? 16.213 -15.535 -7.575 1.00 52.53 92 ASN A O 1
ATOM 762 N N . THR A 1 93 ? 15.922 -16.044 -5.418 1.00 59.94 93 THR A N 1
ATOM 763 C CA . THR A 1 93 ? 15.036 -14.901 -5.101 1.00 59.94 93 THR A CA 1
ATOM 764 C C . THR A 1 93 ? 15.649 -13.979 -4.050 1.00 59.94 93 THR A C 1
ATOM 766 O O . THR A 1 93 ? 14.950 -13.171 -3.433 1.00 59.94 93 THR A O 1
ATOM 769 N N . ARG A 1 94 ? 16.956 -14.122 -3.786 1.00 70.56 94 ARG A N 1
ATOM 770 C CA . ARG A 1 94 ? 17.650 -13.394 -2.725 1.00 70.56 94 ARG A CA 1
ATOM 771 C C . ARG A 1 94 ? 17.920 -11.958 -3.156 1.00 70.56 94 ARG A C 1
ATOM 773 O O . ARG A 1 94 ? 19.046 -11.598 -3.469 1.00 70.56 94 ARG A O 1
ATOM 780 N N . TRP A 1 95 ? 16.878 -11.138 -3.137 1.00 84.06 95 TRP A N 1
ATOM 781 C CA . TRP A 1 95 ? 17.041 -9.696 -3.161 1.00 84.06 95 TRP A CA 1
ATOM 782 C C . TRP A 1 95 ? 17.550 -9.216 -1.806 1.00 84.06 95 TRP A C 1
ATOM 784 O O . TRP A 1 95 ? 16.966 -9.563 -0.780 1.00 84.06 95 TRP A O 1
ATOM 794 N N . SER A 1 96 ? 18.612 -8.422 -1.787 1.00 82.75 96 SER A N 1
ATOM 795 C CA . SER A 1 96 ? 19.125 -7.731 -0.607 1.00 82.75 96 SER A CA 1
ATOM 796 C C . SER A 1 96 ? 19.266 -6.256 -0.932 1.00 82.75 96 SER A C 1
ATOM 798 O O . SER A 1 96 ? 19.788 -5.926 -1.985 1.00 82.75 96 SER A O 1
ATOM 800 N N . SER A 1 97 ? 18.833 -5.390 -0.022 1.00 84.69 97 SER A N 1
ATOM 801 C CA . SER A 1 97 ? 19.022 -3.939 -0.073 1.00 84.69 97 SER A CA 1
ATOM 802 C C . SER A 1 97 ? 18.974 -3.391 1.353 1.00 84.69 97 SER A C 1
ATOM 804 O O . SER A 1 97 ? 18.308 -3.980 2.213 1.00 84.69 97 SER A O 1
ATOM 806 N N . ASP A 1 98 ? 19.633 -2.264 1.612 1.00 83.81 98 ASP A N 1
ATOM 807 C CA . ASP A 1 98 ? 19.557 -1.556 2.901 1.00 83.81 98 ASP A CA 1
ATOM 808 C C . ASP A 1 98 ? 18.133 -1.082 3.237 1.00 83.81 98 ASP A C 1
ATOM 810 O O . ASP A 1 98 ? 17.780 -0.897 4.408 1.00 83.81 98 ASP A O 1
ATOM 814 N N . LEU A 1 99 ? 17.289 -0.926 2.214 1.00 86.31 99 LEU A N 1
ATOM 815 C CA . LEU A 1 99 ? 15.886 -0.550 2.366 1.00 86.31 99 LEU A CA 1
ATOM 816 C C . LEU A 1 99 ? 14.975 -1.758 2.625 1.00 86.31 99 LEU A C 1
ATOM 818 O O . LEU A 1 99 ? 13.878 -1.587 3.163 1.00 86.31 99 LEU A O 1
ATOM 822 N N . ARG A 1 100 ? 15.427 -2.980 2.313 1.00 89.00 100 ARG A N 1
ATOM 823 C CA . ARG A 1 100 ? 14.635 -4.212 2.425 1.00 89.00 100 ARG A CA 1
ATOM 824 C C . ARG A 1 100 ? 14.269 -4.524 3.876 1.00 89.00 100 ARG A C 1
ATOM 826 O O . ARG A 1 100 ? 15.096 -4.504 4.793 1.00 89.00 100 ARG A O 1
ATOM 833 N N . LEU A 1 101 ? 13.018 -4.913 4.095 1.00 90.62 101 LEU A N 1
ATOM 834 C CA . LEU A 1 101 ? 12.536 -5.356 5.394 1.00 90.62 101 LEU A CA 1
ATOM 835 C C . LEU A 1 101 ? 12.856 -6.832 5.638 1.00 90.62 101 LEU A C 1
ATOM 837 O O . LEU A 1 101 ? 12.561 -7.703 4.830 1.00 90.62 101 LEU A O 1
ATOM 841 N N . LYS A 1 102 ? 13.385 -7.128 6.828 1.00 87.56 102 LYS A N 1
ATOM 842 C CA . LYS A 1 102 ? 13.708 -8.506 7.243 1.00 87.56 102 LYS A CA 1
ATOM 843 C C . LYS A 1 102 ? 12.502 -9.321 7.705 1.00 87.56 102 LYS A C 1
ATOM 845 O O . LYS A 1 102 ? 12.526 -10.541 7.668 1.00 87.56 102 LYS A O 1
ATOM 850 N N . LYS A 1 103 ? 11.461 -8.653 8.211 1.00 88.81 103 LYS A N 1
ATOM 851 C CA . LYS A 1 103 ? 10.281 -9.308 8.795 1.00 88.81 103 LYS A CA 1
ATOM 852 C C . LYS A 1 103 ? 9.004 -8.670 8.291 1.00 88.81 103 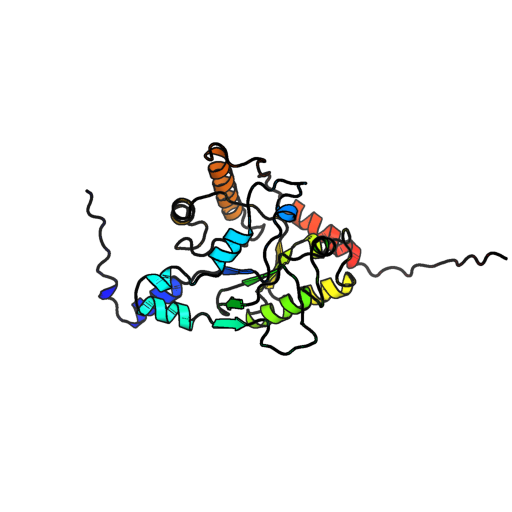LYS A C 1
ATOM 854 O O . LYS A 1 103 ? 8.816 -7.461 8.483 1.00 88.81 103 LYS A O 1
ATOM 859 N N . LEU A 1 104 ? 8.121 -9.487 7.740 1.00 89.56 104 LEU A N 1
ATOM 860 C CA . LEU A 1 104 ? 6.828 -9.080 7.203 1.00 89.56 104 LEU A CA 1
ATOM 861 C C . LEU A 1 104 ? 5.722 -9.736 8.026 1.00 89.56 104 LEU A C 1
ATOM 863 O O . LEU A 1 104 ? 5.861 -10.879 8.443 1.00 89.56 104 LEU A O 1
ATOM 867 N N . ARG A 1 105 ? 4.620 -9.024 8.272 1.00 90.62 105 ARG A N 1
ATOM 868 C CA . ARG A 1 105 ? 3.403 -9.617 8.841 1.00 90.62 105 ARG A CA 1
ATOM 869 C C . ARG A 1 105 ? 2.317 -9.551 7.788 1.00 90.62 105 ARG A C 1
ATOM 871 O O . ARG A 1 105 ? 1.821 -8.454 7.523 1.00 90.62 105 ARG A O 1
ATOM 878 N N . ILE A 1 106 ? 1.947 -10.705 7.251 1.00 91.81 106 ILE A N 1
ATOM 879 C CA . ILE A 1 106 ? 1.004 -10.805 6.142 1.00 91.81 106 ILE A CA 1
ATOM 880 C C . ILE A 1 106 ? -0.261 -11.557 6.545 1.00 91.81 106 ILE A C 1
ATOM 882 O O . ILE A 1 106 ? -0.216 -12.519 7.311 1.00 91.81 106 ILE A O 1
ATOM 886 N N . ASN A 1 107 ? -1.389 -11.123 5.997 1.00 93.00 107 ASN A N 1
ATOM 887 C CA . ASN A 1 107 ? -2.644 -11.856 5.959 1.00 93.00 107 ASN A CA 1
ATOM 888 C C . ASN A 1 107 ? -2.919 -12.304 4.510 1.00 93.00 107 ASN A C 1
ATOM 890 O O . ASN A 1 107 ? -3.392 -11.496 3.704 1.00 93.00 107 ASN A O 1
ATOM 894 N N . PRO A 1 108 ? -2.703 -13.589 4.167 1.00 91.44 108 PRO A N 1
ATOM 895 C CA . PRO A 1 108 ? -2.872 -14.105 2.804 1.00 91.44 108 PRO A CA 1
ATOM 896 C C . PRO A 1 108 ? -4.242 -13.876 2.174 1.00 91.44 108 PRO A C 1
ATOM 898 O O . PRO A 1 108 ? -4.373 -13.834 0.952 1.00 91.44 108 PRO A O 1
ATOM 901 N N . SER A 1 109 ? -5.285 -13.733 2.993 1.00 90.81 109 SER A N 1
ATOM 902 C CA . SER A 1 109 ? -6.648 -13.537 2.505 1.00 90.81 109 SER A CA 1
ATOM 903 C C . SER A 1 109 ? -6.951 -12.078 2.156 1.00 90.81 109 SER A C 1
ATOM 905 O O . SER A 1 109 ? -7.732 -11.821 1.239 1.00 90.81 109 SER A O 1
ATOM 907 N N . ARG A 1 110 ? -6.267 -11.110 2.782 1.00 90.94 110 ARG A N 1
ATOM 908 C CA . ARG A 1 110 ? -6.625 -9.679 2.703 1.00 90.94 110 ARG A CA 1
ATOM 909 C C . ARG A 1 110 ? -5.525 -8.767 2.170 1.00 90.94 110 ARG A C 1
ATOM 911 O O . ARG A 1 110 ? -5.862 -7.826 1.456 1.00 90.94 110 ARG A O 1
ATOM 918 N N . ASP A 1 111 ? -4.267 -9.065 2.469 1.00 93.69 111 ASP A N 1
ATOM 919 C CA . ASP A 1 111 ? -3.150 -8.164 2.193 1.00 93.69 111 ASP A CA 1
ATOM 920 C C . ASP A 1 111 ? -2.683 -8.246 0.729 1.00 93.69 111 ASP A C 1
ATOM 922 O O . ASP A 1 111 ? -2.767 -9.295 0.079 1.00 93.69 111 ASP A O 1
ATOM 926 N N . ALA A 1 112 ? -2.163 -7.125 0.237 1.00 93.19 112 ALA A N 1
ATOM 927 C CA . ALA A 1 112 ? -1.394 -7.019 -1.000 1.00 93.19 112 ALA A CA 1
ATOM 928 C C . ALA A 1 112 ? 0.044 -6.629 -0.652 1.00 93.19 112 ALA A C 1
ATOM 930 O O . ALA A 1 112 ? 0.255 -5.905 0.320 1.00 93.19 112 ALA A O 1
ATOM 931 N N . ILE A 1 113 ? 1.024 -7.089 -1.424 1.00 94.06 113 ILE A N 1
ATOM 932 C CA . ILE A 1 113 ? 2.427 -6.731 -1.194 1.00 94.06 113 ILE A CA 1
ATOM 933 C C . ILE A 1 113 ? 2.879 -5.603 -2.122 1.00 94.06 113 ILE A C 1
ATOM 935 O O . ILE A 1 113 ? 2.451 -5.558 -3.268 1.00 94.06 113 ILE A O 1
ATOM 939 N N . HIS A 1 114 ? 3.729 -4.699 -1.648 1.00 94.94 114 HIS A N 1
ATOM 940 C CA . HIS A 1 114 ? 4.220 -3.560 -2.419 1.00 94.94 114 HIS A CA 1
ATOM 941 C C . HIS A 1 114 ? 5.744 -3.466 -2.388 1.00 94.94 114 HIS A C 1
ATOM 943 O O . HIS A 1 114 ? 6.352 -3.626 -1.330 1.00 94.94 114 HIS A O 1
ATOM 949 N N . LEU A 1 115 ? 6.339 -3.184 -3.544 1.00 92.31 115 LEU A N 1
ATOM 950 C CA . LEU A 1 115 ? 7.759 -2.914 -3.723 1.00 92.31 115 LEU A CA 1
ATOM 951 C C . LEU A 1 115 ? 7.966 -1.426 -4.027 1.00 92.31 115 LEU A C 1
ATOM 953 O O . LEU A 1 115 ? 7.553 -0.957 -5.092 1.00 92.31 115 LEU A O 1
ATOM 957 N N . ASN A 1 116 ? 8.600 -0.712 -3.093 1.00 90.31 116 ASN A N 1
ATOM 958 C CA . ASN A 1 116 ? 8.973 0.692 -3.267 1.00 90.31 116 ASN A CA 1
ATOM 959 C C . ASN A 1 116 ? 10.304 0.834 -4.011 1.00 90.31 116 ASN A C 1
ATOM 961 O O . ASN A 1 116 ? 10.466 1.785 -4.770 1.00 90.31 116 ASN A O 1
ATOM 965 N N . TRP A 1 117 ? 11.248 -0.083 -3.773 1.00 87.00 117 TRP A N 1
ATOM 966 C CA . TRP A 1 117 ? 12.582 -0.097 -4.369 1.00 87.00 117 TRP A CA 1
ATOM 967 C C . TRP A 1 117 ? 12.467 0.068 -5.863 1.00 87.00 117 TRP A C 1
ATOM 969 O O . TRP A 1 117 ? 11.643 -0.605 -6.466 1.00 87.00 117 TRP A O 1
ATOM 979 N N . THR A 1 118 ? 13.303 0.900 -6.464 1.00 82.06 118 THR A N 1
ATOM 980 C CA . THR A 1 118 ? 13.411 0.981 -7.918 1.00 82.06 118 THR A CA 1
ATOM 981 C C . THR A 1 118 ? 14.886 1.030 -8.296 1.00 82.06 118 THR A C 1
ATOM 983 O O . THR A 1 118 ? 15.707 1.447 -7.474 1.00 82.06 118 THR A O 1
ATOM 986 N N . PRO A 1 119 ? 15.246 0.673 -9.536 1.00 76.25 119 PRO A N 1
ATOM 987 C CA . PRO A 1 119 ? 16.622 0.782 -10.009 1.00 76.25 119 PRO A CA 1
ATOM 988 C C . PRO A 1 119 ? 17.257 2.174 -9.841 1.00 76.25 119 PRO A C 1
ATOM 990 O O . PRO A 1 119 ? 18.471 2.278 -9.713 1.00 76.25 119 PRO A O 1
ATOM 993 N N . CYS A 1 120 ? 16.471 3.258 -9.749 1.00 74.75 120 CYS A N 1
ATOM 994 C CA . CYS A 1 120 ? 17.026 4.595 -9.507 1.00 74.75 120 CYS A CA 1
ATOM 995 C C . CYS A 1 120 ? 17.648 4.763 -8.110 1.00 74.75 120 CYS A C 1
ATOM 997 O O . CYS A 1 120 ? 18.333 5.751 -7.855 1.00 74.75 120 CYS A O 1
ATOM 999 N N . TYR A 1 121 ? 17.446 3.787 -7.218 1.00 77.56 121 TYR A N 1
ATOM 1000 C CA . TYR A 1 121 ? 17.948 3.786 -5.845 1.00 77.56 121 TYR A CA 1
ATOM 1001 C C . TYR A 1 121 ? 19.352 3.163 -5.763 1.00 77.56 121 TYR A C 1
ATOM 1003 O O . TYR A 1 121 ? 20.067 3.405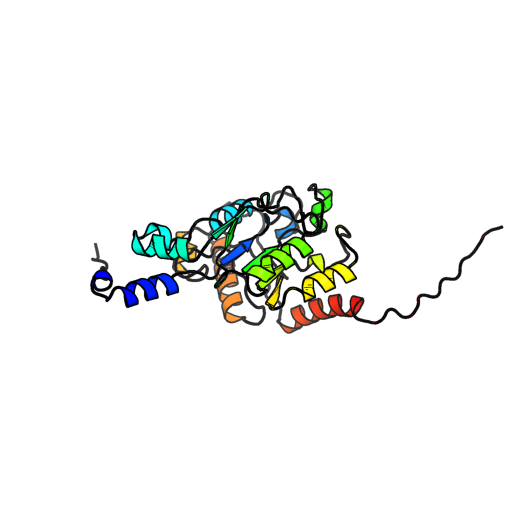 -4.789 1.00 77.56 121 TYR A O 1
ATOM 1011 N N . GLU A 1 122 ? 19.773 2.408 -6.788 1.00 73.62 122 GLU A N 1
ATOM 1012 C CA . GLU A 1 122 ? 21.067 1.710 -6.853 1.00 73.62 122 GLU A CA 1
ATOM 1013 C C . GLU A 1 122 ? 22.275 2.606 -6.518 1.00 73.62 122 GLU A C 1
ATOM 1015 O O . GLU A 1 122 ? 23.105 2.183 -5.711 1.00 73.62 122 GLU A O 1
ATOM 1020 N N . PRO A 1 123 ? 22.398 3.850 -7.031 1.00 72.88 123 PRO A N 1
ATOM 1021 C CA . PRO A 1 123 ? 23.566 4.682 -6.735 1.00 72.88 123 PRO A CA 1
ATOM 1022 C C . PRO A 1 123 ? 23.732 5.018 -5.248 1.00 72.88 123 PRO A C 1
ATOM 1024 O O . PRO A 1 123 ? 24.836 5.331 -4.803 1.00 72.88 123 PRO A O 1
ATOM 1027 N N . SER A 1 124 ? 22.640 4.989 -4.481 1.00 73.38 124 SER A N 1
ATOM 1028 C CA . SER A 1 124 ? 22.611 5.394 -3.074 1.00 73.38 124 SER A CA 1
ATOM 1029 C C . SER A 1 124 ? 22.545 4.218 -2.104 1.00 73.38 124 SER A C 1
ATOM 1031 O O . SER A 1 124 ? 22.818 4.403 -0.918 1.00 73.38 124 SER A O 1
ATOM 1033 N N . TYR A 1 125 ? 22.214 3.018 -2.583 1.00 73.81 125 TYR A N 1
ATOM 1034 C CA . TYR A 1 125 ? 21.961 1.863 -1.730 1.00 73.81 125 TYR A CA 1
ATOM 1035 C C . TYR A 1 125 ? 22.540 0.592 -2.340 1.00 73.81 125 TYR A C 1
ATOM 1037 O O . TYR A 1 125 ? 22.245 0.231 -3.478 1.00 73.81 125 TYR A O 1
ATOM 1045 N N . GLN A 1 126 ? 23.334 -0.126 -1.546 1.00 72.06 126 GLN A N 1
ATOM 1046 C CA . GLN A 1 126 ? 23.859 -1.421 -1.962 1.00 72.06 126 GLN A CA 1
ATOM 1047 C C . GLN A 1 126 ? 22.702 -2.391 -2.181 1.00 72.06 126 GLN A C 1
ATOM 1049 O O . GLN A 1 126 ? 21.825 -2.514 -1.321 1.00 72.06 126 GLN A O 1
ATOM 1054 N N . TYR A 1 127 ? 22.729 -3.121 -3.294 1.00 78.31 127 TYR A N 1
ATOM 1055 C CA . TYR A 1 127 ? 21.782 -4.198 -3.531 1.00 78.31 127 TYR A CA 1
ATOM 1056 C C . TYR A 1 127 ? 22.441 -5.424 -4.169 1.00 78.31 127 TYR A C 1
ATOM 1058 O O . TYR A 1 127 ? 23.563 -5.380 -4.669 1.00 78.31 127 TYR A O 1
ATOM 1066 N N . SER A 1 128 ? 21.744 -6.552 -4.095 1.00 78.88 128 SER A N 1
ATOM 1067 C CA . SER A 1 128 ? 22.042 -7.753 -4.877 1.00 78.88 128 SER A CA 1
ATOM 1068 C C . SER A 1 128 ? 20.767 -8.560 -5.108 1.00 78.88 128 SER A C 1
ATOM 1070 O O . SER A 1 128 ? 19.813 -8.441 -4.338 1.00 78.88 128 SER A O 1
ATOM 1072 N N . GLY A 1 129 ? 20.756 -9.389 -6.153 1.00 81.19 129 GLY A N 1
ATOM 1073 C CA . GLY A 1 129 ? 19.592 -10.190 -6.547 1.00 81.19 129 GLY A CA 1
ATOM 1074 C C . GLY A 1 129 ? 18.493 -9.379 -7.239 1.00 81.19 129 GLY A C 1
ATOM 1075 O O . GLY A 1 129 ? 18.712 -8.240 -7.630 1.00 81.19 129 GLY A O 1
ATOM 1076 N N . SER A 1 130 ? 17.315 -9.989 -7.396 1.00 83.06 130 SER A N 1
ATOM 1077 C CA . SER A 1 130 ? 16.182 -9.436 -8.154 1.00 83.06 130 SER A CA 1
ATOM 1078 C C . SER A 1 130 ? 15.025 -9.065 -7.226 1.00 83.06 130 SER A C 1
ATOM 1080 O O . SER A 1 130 ? 14.375 -9.946 -6.642 1.00 83.06 130 SER A O 1
ATOM 1082 N N . ALA A 1 131 ? 14.758 -7.764 -7.073 1.00 87.19 131 ALA A N 1
ATOM 1083 C CA . ALA A 1 131 ? 13.645 -7.277 -6.259 1.00 87.19 131 ALA A CA 1
ATOM 1084 C C . ALA A 1 131 ? 12.290 -7.704 -6.838 1.00 87.19 131 ALA A C 1
ATOM 1086 O O . ALA A 1 131 ? 11.368 -8.042 -6.090 1.00 87.19 131 ALA A O 1
ATOM 1087 N N . LEU A 1 132 ? 12.191 -7.770 -8.168 1.00 86.31 132 LEU A N 1
ATOM 1088 C CA . LEU A 1 132 ? 10.996 -8.221 -8.874 1.00 86.31 132 LEU A CA 1
ATOM 1089 C C . LEU A 1 132 ? 10.695 -9.707 -8.661 1.00 86.31 132 LEU A C 1
ATOM 1091 O O . LEU A 1 132 ? 9.535 -10.061 -8.450 1.00 86.31 132 LEU A O 1
ATOM 1095 N N . ASP A 1 133 ? 11.707 -10.578 -8.653 1.00 84.94 133 ASP A N 1
ATOM 1096 C CA . ASP A 1 133 ? 11.495 -11.996 -8.336 1.00 84.94 133 ASP A CA 1
ATOM 1097 C C . ASP A 1 133 ? 11.089 -12.180 -6.873 1.00 84.94 133 ASP A C 1
ATOM 1099 O O . ASP A 1 133 ? 10.196 -12.974 -6.570 1.00 84.94 133 ASP A O 1
ATOM 1103 N N . CYS A 1 134 ? 11.684 -11.399 -5.965 1.00 87.12 134 CYS A N 1
ATOM 1104 C CA . CYS A 1 134 ? 11.272 -11.364 -4.564 1.00 87.12 134 CYS A CA 1
ATOM 1105 C C . CYS A 1 134 ? 9.802 -10.927 -4.428 1.00 87.12 134 CYS A C 1
ATOM 1107 O O . CYS A 1 134 ? 9.027 -11.564 -3.708 1.00 87.12 134 CYS A O 1
ATOM 1109 N N . LEU A 1 135 ? 9.383 -9.892 -5.160 1.00 89.94 135 LEU A N 1
ATOM 1110 C CA . LEU A 1 135 ? 7.992 -9.450 -5.207 1.00 89.94 135 LEU A CA 1
ATOM 1111 C C . LEU A 1 135 ? 7.066 -10.538 -5.754 1.00 89.94 135 LEU A C 1
ATOM 1113 O O . LEU A 1 135 ? 6.072 -10.861 -5.105 1.00 89.94 135 LEU A O 1
ATOM 1117 N N . ALA A 1 136 ? 7.386 -11.121 -6.910 1.00 88.06 136 ALA A N 1
ATOM 1118 C CA . ALA A 1 136 ? 6.573 -12.154 -7.544 1.00 88.06 136 ALA A CA 1
ATOM 1119 C C . ALA A 1 136 ? 6.407 -13.386 -6.641 1.00 88.06 136 ALA A C 1
ATOM 1121 O O . ALA A 1 136 ? 5.295 -13.898 -6.488 1.00 88.06 136 ALA A O 1
ATOM 1122 N N . TRP A 1 137 ? 7.490 -13.816 -5.988 1.00 86.94 137 TRP A N 1
ATOM 1123 C CA . TRP A 1 137 ? 7.480 -14.919 -5.031 1.00 86.94 137 TRP A CA 1
ATOM 1124 C C . TRP A 1 137 ? 6.524 -14.658 -3.865 1.00 86.94 137 TRP A C 1
ATOM 1126 O O . TRP A 1 137 ? 5.633 -15.460 -3.586 1.00 86.94 137 TRP A O 1
ATOM 1136 N N . ASN A 1 138 ? 6.653 -13.506 -3.206 1.00 88.00 138 ASN A N 1
ATOM 1137 C CA . ASN A 1 138 ? 5.792 -13.175 -2.074 1.00 88.00 138 ASN A CA 1
ATOM 1138 C C . ASN A 1 138 ? 4.338 -12.931 -2.502 1.00 88.00 138 ASN A C 1
ATOM 1140 O O . ASN A 1 138 ? 3.405 -13.332 -1.803 1.00 88.00 138 ASN A O 1
ATOM 1144 N N . ALA A 1 139 ? 4.123 -12.317 -3.667 1.00 90.00 139 ALA A N 1
ATOM 1145 C CA . ALA A 1 139 ? 2.793 -12.097 -4.217 1.00 90.00 139 ALA A CA 1
ATOM 1146 C C . ALA A 1 139 ? 2.075 -13.421 -4.521 1.00 90.00 139 ALA A C 1
ATOM 1148 O O . ALA A 1 139 ? 0.854 -13.488 -4.369 1.00 90.00 139 ALA A O 1
ATOM 1149 N N . ALA A 1 140 ? 2.793 -14.491 -4.887 1.00 88.06 140 ALA A N 1
ATOM 1150 C CA . ALA A 1 140 ? 2.200 -15.812 -5.110 1.00 88.06 140 ALA A CA 1
ATOM 1151 C C . ALA A 1 140 ? 1.461 -16.331 -3.861 1.00 88.06 140 ALA A C 1
ATOM 1153 O O . ALA A 1 140 ? 0.323 -16.799 -3.970 1.00 88.06 140 ALA A O 1
ATOM 1154 N N . SER A 1 141 ? 2.031 -16.126 -2.668 1.00 86.38 141 SER A N 1
ATOM 1155 C CA . SER A 1 141 ? 1.407 -16.448 -1.372 1.00 86.38 141 SER A CA 1
ATOM 1156 C C . SER A 1 141 ? 0.210 -15.551 -1.018 1.00 86.38 141 SER A C 1
ATOM 1158 O O . SER A 1 141 ? -0.557 -15.863 -0.109 1.00 86.38 141 SER A O 1
ATOM 1160 N N . LEU A 1 142 ? 0.011 -14.452 -1.753 1.00 89.62 142 LEU A N 1
ATOM 1161 C CA . LEU A 1 142 ? -1.066 -13.471 -1.575 1.00 89.62 142 LEU A CA 1
ATOM 1162 C C . LEU A 1 142 ? -2.057 -13.461 -2.751 1.00 89.62 142 LEU A C 1
ATOM 1164 O O . LEU A 1 142 ? -2.674 -12.432 -3.045 1.00 89.62 142 LEU A O 1
ATOM 1168 N N . LYS A 1 143 ? -2.217 -14.601 -3.440 1.00 88.12 143 LYS A N 1
ATOM 1169 C CA . LYS A 1 143 ? -3.097 -14.760 -4.618 1.00 88.12 143 LYS A CA 1
ATOM 1170 C C . LYS A 1 143 ? -2.725 -13.828 -5.784 1.00 88.12 143 LYS A C 1
ATOM 1172 O O . LYS A 1 143 ? -3.591 -13.349 -6.517 1.00 88.12 143 LYS A O 1
ATOM 1177 N N . GLY A 1 144 ? -1.433 -13.552 -5.940 1.00 81.81 144 GLY A N 1
ATOM 1178 C CA . GLY A 1 144 ? -0.883 -12.694 -6.989 1.00 81.81 144 GLY A CA 1
ATOM 1179 C C . GLY A 1 144 ? -1.123 -11.198 -6.783 1.00 81.81 144 GLY A C 1
ATOM 1180 O O . GLY A 1 144 ? -0.946 -10.446 -7.738 1.00 81.81 144 GLY A O 1
ATOM 1181 N N . ARG A 1 145 ? -1.549 -10.762 -5.586 1.00 90.56 145 ARG A N 1
ATOM 1182 C CA . ARG A 1 145 ? -1.744 -9.342 -5.254 1.00 90.56 145 ARG A CA 1
ATOM 1183 C C . ARG A 1 145 ? -0.410 -8.706 -4.888 1.00 90.56 145 ARG A C 1
ATOM 1185 O O . ARG A 1 145 ? 0.045 -8.820 -3.749 1.00 90.56 145 ARG A O 1
ATOM 1192 N N . GLY A 1 146 ? 0.197 -8.055 -5.868 1.00 92.44 146 GLY A N 1
ATOM 1193 C CA . GLY A 1 146 ? 1.444 -7.320 -5.718 1.00 92.44 146 GLY A CA 1
ATOM 1194 C C . GLY A 1 146 ? 1.349 -5.952 -6.381 1.00 92.44 146 GLY A C 1
ATOM 1195 O O . GLY A 1 146 ? 0.545 -5.758 -7.288 1.00 92.44 146 GLY A O 1
ATOM 1196 N N . SER A 1 147 ? 2.173 -5.003 -5.967 1.00 93.50 147 SER A N 1
ATOM 1197 C CA . SER A 1 147 ? 2.319 -3.738 -6.670 1.00 93.50 147 SER A CA 1
ATOM 1198 C C . SER A 1 147 ? 3.758 -3.259 -6.675 1.00 93.50 147 SER A C 1
ATOM 1200 O O . SER A 1 147 ? 4.528 -3.557 -5.763 1.00 93.50 147 SER A O 1
ATOM 1202 N N . LEU A 1 148 ? 4.117 -2.501 -7.703 1.00 90.81 148 LEU A N 1
ATOM 1203 C CA . LEU A 1 148 ? 5.446 -1.920 -7.851 1.00 90.81 148 LEU A CA 1
ATOM 1204 C C . LEU A 1 148 ? 5.371 -0.512 -8.421 1.00 90.81 148 LEU A C 1
ATOM 1206 O O . LEU A 1 148 ? 4.355 -0.128 -8.999 1.00 90.81 148 LEU A O 1
ATOM 1210 N N . MET A 1 149 ? 6.440 0.250 -8.250 1.00 88.69 149 MET A N 1
ATOM 1211 C CA . MET A 1 149 ? 6.546 1.610 -8.771 1.00 88.69 149 MET A CA 1
ATOM 1212 C C . MET A 1 149 ? 6.669 1.634 -10.296 1.00 88.69 149 MET A C 1
ATOM 1214 O O . MET A 1 149 ? 7.350 0.799 -10.890 1.00 88.69 149 MET A O 1
ATOM 1218 N N . PHE A 1 150 ? 6.049 2.626 -10.934 1.00 85.25 150 PHE A N 1
ATOM 1219 C CA . PHE A 1 150 ? 6.114 2.830 -12.383 1.00 85.25 150 PHE A CA 1
ATOM 1220 C C . PHE A 1 150 ? 7.546 2.907 -12.930 1.00 85.25 150 PHE A C 1
ATOM 1222 O O . PHE A 1 150 ? 7.781 2.455 -14.046 1.00 85.25 150 PHE A O 1
ATOM 1229 N N . ASP A 1 151 ? 8.505 3.387 -12.138 1.00 80.50 151 ASP A N 1
ATOM 1230 C CA . ASP A 1 151 ? 9.911 3.527 -12.534 1.00 80.50 151 ASP A CA 1
ATOM 1231 C C . ASP A 1 151 ? 10.569 2.200 -12.951 1.00 80.50 151 ASP A C 1
ATOM 1233 O O . ASP A 1 151 ? 11.524 2.213 -13.719 1.00 80.50 151 ASP A O 1
ATOM 1237 N N . TYR A 1 152 ? 10.037 1.037 -12.547 1.00 79.44 152 TYR A N 1
ATOM 1238 C CA . TYR A 1 152 ? 10.498 -0.256 -13.085 1.00 79.44 152 TYR A CA 1
ATOM 1239 C C . TYR A 1 152 ? 10.265 -0.420 -14.584 1.00 79.44 152 TYR A C 1
ATOM 1241 O O . TYR A 1 152 ? 10.984 -1.176 -15.242 1.00 79.44 152 TYR A O 1
ATOM 1249 N N . LEU A 1 153 ? 9.244 0.260 -15.106 1.00 77.44 153 LEU A N 1
ATOM 1250 C CA . LEU A 1 153 ? 8.907 0.310 -16.523 1.00 77.44 153 LEU A CA 1
ATOM 1251 C C . LEU A 1 153 ? 9.657 1.429 -17.255 1.00 77.44 153 LEU A C 1
ATOM 1253 O O . LEU A 1 153 ? 9.438 1.612 -18.456 1.00 77.44 153 LEU A O 1
ATOM 1257 N N . ASP A 1 154 ? 10.504 2.191 -16.556 1.00 69.75 154 ASP A N 1
ATOM 1258 C CA . ASP A 1 154 ? 11.331 3.230 -17.151 1.00 69.75 154 ASP A CA 1
ATOM 1259 C C . ASP A 1 154 ? 12.801 2.795 -17.264 1.00 69.75 154 ASP A C 1
ATOM 1261 O O . ASP A 1 154 ? 13.363 2.154 -16.377 1.00 69.75 154 ASP A O 1
ATOM 1265 N N . ASN A 1 155 ? 13.439 3.164 -18.376 1.00 59.53 155 ASN A N 1
ATOM 1266 C CA . ASN A 1 155 ? 14.852 2.857 -18.653 1.00 59.53 155 ASN A CA 1
ATOM 1267 C C . ASN A 1 155 ? 15.784 3.973 -18.158 1.00 59.53 155 ASN A C 1
ATOM 1269 O O . ASN A 1 155 ? 16.969 3.981 -18.467 1.00 59.53 155 ASN A O 1
ATOM 1273 N N . ALA A 1 156 ? 15.247 4.982 -17.464 1.00 55.25 156 ALA A N 1
ATOM 1274 C CA . ALA A 1 156 ? 16.024 6.147 -17.045 1.00 55.25 156 ALA A CA 1
ATOM 1275 C C . ALA A 1 156 ? 17.150 5.782 -16.061 1.00 55.25 156 ALA A C 1
ATOM 1277 O O . ALA A 1 156 ? 18.125 6.521 -15.947 1.00 55.25 156 ALA A O 1
ATOM 1278 N N . PHE A 1 157 ? 17.027 4.637 -15.389 1.00 53.91 157 PHE A N 1
ATOM 1279 C CA . PHE A 1 157 ? 17.971 4.153 -14.394 1.00 53.91 157 PHE A CA 1
ATOM 1280 C C . PHE A 1 157 ? 18.119 2.637 -14.568 1.00 53.91 157 PHE A C 1
ATOM 1282 O O . PHE A 1 157 ? 17.432 1.852 -13.926 1.00 53.91 157 PHE A O 1
ATOM 1289 N N . ASP A 1 158 ? 18.919 2.204 -15.539 1.00 54.50 158 ASP A N 1
ATOM 1290 C CA . ASP A 1 158 ? 19.173 0.780 -15.776 1.00 54.50 158 ASP A CA 1
ATOM 1291 C C . ASP A 1 158 ? 19.954 0.179 -14.601 1.00 54.50 158 ASP A C 1
ATOM 1293 O O . ASP A 1 158 ? 21.114 0.528 -14.417 1.00 54.50 158 ASP A O 1
ATOM 1297 N N . GLY A 1 159 ? 19.329 -0.715 -13.823 1.00 55.97 159 GLY A N 1
ATOM 1298 C CA . GLY A 1 159 ? 19.947 -1.174 -12.574 1.00 55.97 159 GLY A CA 1
ATOM 1299 C C . GLY A 1 159 ? 19.408 -2.454 -11.934 1.00 55.97 159 GLY A C 1
ATOM 1300 O O . GLY A 1 159 ? 19.550 -2.610 -10.736 1.00 55.97 159 GLY A O 1
ATOM 1301 N N . GLU A 1 160 ? 18.781 -3.383 -12.668 1.00 59.62 160 GLU A N 1
ATOM 1302 C CA . GLU A 1 160 ? 18.540 -4.745 -12.122 1.00 59.62 160 GLU A CA 1
ATOM 1303 C C . GLU A 1 160 ? 18.581 -5.832 -13.208 1.00 59.62 160 GLU A C 1
ATOM 1305 O O . GLU A 1 160 ? 19.290 -6.825 -13.073 1.00 59.62 160 GLU A O 1
ATOM 1310 N N . ALA A 1 161 ? 17.831 -5.646 -14.299 1.00 65.56 161 ALA A N 1
ATOM 1311 C CA . ALA A 1 161 ? 17.695 -6.614 -15.394 1.00 65.56 161 ALA A CA 1
ATOM 1312 C C . ALA A 1 161 ? 17.239 -5.921 -16.697 1.00 65.56 161 ALA A C 1
ATOM 1314 O O . ALA A 1 161 ? 16.720 -4.795 -16.620 1.00 65.56 161 ALA A O 1
ATOM 1315 N N . PRO A 1 162 ? 17.393 -6.552 -17.880 1.00 74.44 162 PRO A N 1
ATOM 1316 C CA . PRO A 1 162 ? 16.737 -6.124 -19.117 1.00 74.44 162 PRO A CA 1
ATOM 1317 C C . PRO A 1 162 ? 15.231 -5.910 -18.923 1.00 74.44 162 PRO A C 1
ATOM 1319 O O . PRO A 1 162 ? 14.587 -6.599 -18.133 1.00 74.44 162 PRO A O 1
ATOM 1322 N N . ILE A 1 163 ? 14.651 -4.952 -19.648 1.00 74.50 163 ILE A N 1
ATOM 1323 C CA . ILE A 1 163 ? 13.224 -4.610 -19.535 1.00 74.50 163 ILE A CA 1
ATOM 1324 C C . ILE A 1 163 ? 12.310 -5.814 -19.811 1.00 74.50 163 ILE A C 1
ATOM 1326 O O . ILE A 1 163 ? 11.240 -5.924 -19.217 1.00 74.50 163 ILE A O 1
ATOM 1330 N N . GLU A 1 164 ? 12.742 -6.740 -20.668 1.00 76.81 164 GLU A N 1
ATOM 1331 C CA . GLU A 1 164 ? 12.033 -7.978 -20.982 1.00 76.81 164 GLU A CA 1
ATOM 1332 C C . GLU A 1 164 ? 11.835 -8.863 -19.733 1.00 76.81 164 GLU A C 1
ATOM 1334 O O . GLU A 1 164 ? 10.712 -9.295 -19.464 1.00 76.81 164 GLU A O 1
ATOM 1339 N N . ASP A 1 165 ? 12.873 -9.031 -18.910 1.00 76.44 165 ASP A N 1
ATOM 1340 C CA . ASP A 1 165 ? 12.815 -9.815 -17.667 1.00 76.44 165 ASP A CA 1
ATOM 1341 C C . ASP A 1 165 ? 11.923 -9.130 -16.619 1.00 76.44 165 ASP A C 1
ATOM 1343 O O . ASP A 1 165 ? 11.166 -9.779 -15.892 1.00 76.44 165 ASP A O 1
ATOM 1347 N N . ARG A 1 166 ? 11.944 -7.788 -16.577 1.00 76.88 166 ARG A N 1
ATOM 1348 C CA . ARG A 1 166 ? 11.065 -7.004 -15.691 1.00 76.88 166 ARG A CA 1
ATOM 1349 C C . ARG A 1 166 ? 9.594 -7.181 -16.064 1.00 76.88 166 ARG A C 1
ATOM 1351 O O . ARG A 1 166 ? 8.736 -7.309 -15.189 1.00 76.88 166 ARG A O 1
ATOM 1358 N N . ILE A 1 167 ? 9.300 -7.206 -17.365 1.00 76.69 167 ILE A N 1
ATOM 1359 C CA . ILE A 1 167 ? 7.955 -7.463 -17.889 1.00 76.69 167 ILE A CA 1
ATOM 1360 C C . ILE A 1 167 ? 7.522 -8.896 -17.568 1.00 76.69 167 ILE A C 1
ATOM 1362 O O . ILE A 1 167 ? 6.379 -9.099 -17.159 1.00 76.69 167 ILE A O 1
ATOM 1366 N N . GLU A 1 168 ? 8.405 -9.885 -17.704 1.00 79.56 168 GLU A N 1
ATOM 1367 C CA . GLU A 1 168 ? 8.087 -11.266 -17.331 1.00 79.56 168 GLU A CA 1
ATOM 1368 C C . GLU A 1 168 ? 7.748 -11.375 -15.837 1.00 79.56 168 GLU A C 1
ATOM 1370 O O . GLU A 1 168 ? 6.728 -11.962 -15.466 1.00 79.56 168 GLU A O 1
ATOM 1375 N N . ALA A 1 169 ? 8.543 -10.751 -14.965 1.00 76.56 169 ALA A N 1
ATOM 1376 C CA . ALA A 1 169 ? 8.265 -10.732 -13.533 1.00 76.56 169 ALA A CA 1
ATOM 1377 C C . ALA A 1 169 ? 6.919 -10.055 -13.211 1.00 76.56 169 ALA A C 1
ATOM 1379 O O . ALA A 1 169 ? 6.159 -10.549 -12.375 1.00 76.56 169 ALA A O 1
ATOM 1380 N N . LEU A 1 170 ? 6.571 -8.983 -13.929 1.00 76.75 170 LEU A N 1
ATOM 1381 C CA . LEU A 1 170 ? 5.258 -8.340 -13.849 1.00 76.75 170 LEU A CA 1
ATOM 1382 C C . LEU A 1 170 ? 4.113 -9.265 -14.270 1.00 76.75 170 LEU A C 1
ATOM 1384 O O . LEU A 1 170 ? 3.083 -9.298 -13.602 1.00 76.75 170 LEU A O 1
ATOM 1388 N N . GLN A 1 171 ? 4.282 -10.048 -15.336 1.00 80.81 171 GLN A N 1
ATOM 1389 C CA . GLN A 1 171 ? 3.266 -11.006 -15.791 1.00 80.81 171 GLN A CA 1
ATOM 1390 C C . GLN A 1 171 ? 2.976 -12.097 -14.751 1.00 80.81 171 GLN A C 1
ATOM 1392 O O . GLN A 1 171 ? 1.883 -12.668 -14.738 1.00 80.81 171 GLN A O 1
ATOM 1397 N N . ARG A 1 172 ? 3.914 -12.366 -13.833 1.00 83.06 172 ARG A N 1
ATOM 1398 C CA . ARG A 1 172 ? 3.696 -13.291 -12.708 1.00 83.06 172 ARG A CA 1
ATOM 1399 C C . ARG A 1 172 ? 2.753 -12.703 -11.644 1.00 83.06 172 ARG A C 1
ATOM 1401 O O . ARG A 1 172 ? 2.143 -13.462 -10.885 1.00 83.06 172 ARG A O 1
ATOM 1408 N N . LEU A 1 173 ? 2.554 -11.382 -11.612 1.00 82.94 173 LEU A N 1
ATOM 1409 C CA . LEU A 1 173 ? 1.596 -10.706 -10.733 1.00 82.94 173 LEU A CA 1
ATOM 1410 C C . LEU A 1 173 ? 0.180 -10.773 -11.325 1.00 82.94 173 LEU A C 1
ATOM 1412 O O . LEU A 1 173 ? -0.306 -9.830 -11.944 1.00 82.94 173 LEU A O 1
ATOM 1416 N N . LYS A 1 174 ? -0.516 -11.896 -11.110 1.00 76.56 174 LYS A N 1
ATOM 1417 C CA . LYS A 1 174 ? -1.876 -12.129 -11.646 1.00 76.56 174 LYS A CA 1
ATOM 1418 C C . LYS A 1 174 ? -2.884 -11.015 -11.326 1.00 76.56 174 LYS A C 1
ATOM 1420 O O . LYS A 1 174 ? -3.782 -10.779 -12.121 1.00 76.56 174 LYS A O 1
ATOM 1425 N N . ASN A 1 175 ? -2.736 -10.362 -10.172 1.00 80.44 175 ASN A N 1
ATOM 1426 C CA . ASN A 1 175 ? -3.530 -9.210 -9.737 1.00 80.44 175 ASN A CA 1
ATOM 1427 C C . ASN A 1 175 ? -2.594 -8.037 -9.402 1.00 80.44 175 ASN A C 1
ATOM 1429 O O . ASN A 1 175 ? -2.699 -7.424 -8.338 1.00 80.44 175 ASN A O 1
ATOM 1433 N N . GLY A 1 176 ? -1.608 -7.821 -10.276 1.00 83.69 176 GLY A N 1
ATOM 1434 C CA . GLY A 1 176 ? -0.581 -6.803 -10.131 1.00 83.69 176 GLY A CA 1
ATOM 1435 C C . GLY A 1 176 ? -1.111 -5.390 -10.349 1.00 83.69 176 GLY A C 1
ATOM 1436 O O . GLY A 1 176 ? -1.953 -5.167 -11.217 1.00 83.69 176 GLY A O 1
ATOM 1437 N N . ALA A 1 177 ? -0.576 -4.427 -9.605 1.00 90.19 177 ALA A N 1
ATOM 1438 C CA . ALA A 1 177 ? -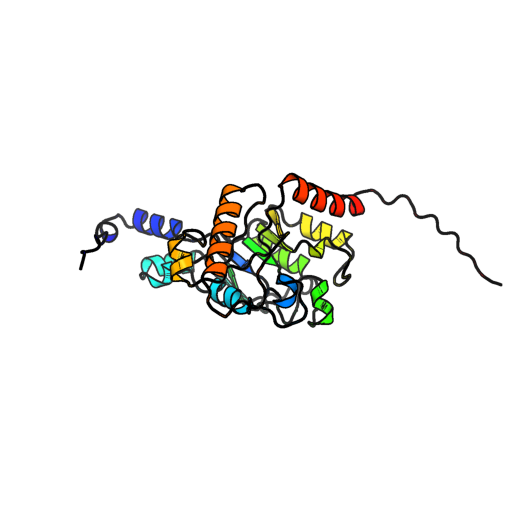0.803 -3.006 -9.845 1.00 90.19 177 ALA A CA 1
ATOM 1439 C C . ALA A 1 177 ? 0.519 -2.265 -10.077 1.00 90.19 177 ALA A C 1
ATOM 1441 O O . ALA A 1 177 ? 1.545 -2.579 -9.473 1.00 90.19 177 ALA A O 1
ATOM 1442 N N . VAL A 1 178 ? 0.479 -1.243 -10.927 1.00 89.19 178 VAL A N 1
ATOM 1443 C CA . VAL A 1 178 ? 1.597 -0.318 -11.125 1.00 89.19 178 VAL A CA 1
ATOM 1444 C C . VAL A 1 178 ? 1.254 0.990 -10.425 1.00 89.19 178 VAL A C 1
ATOM 1446 O O . VAL A 1 178 ? 0.248 1.627 -10.736 1.00 89.19 178 VAL A O 1
ATOM 1449 N N . VAL A 1 179 ? 2.075 1.374 -9.453 1.00 91.19 179 VAL A N 1
ATOM 1450 C CA . VAL A 1 179 ? 1.932 2.612 -8.691 1.00 91.19 179 VAL A CA 1
ATOM 1451 C C . VAL A 1 179 ? 2.555 3.742 -9.495 1.00 91.19 179 VAL A C 1
ATOM 1453 O O . VAL A 1 179 ? 3.771 3.821 -9.650 1.00 91.19 179 VAL A O 1
ATOM 1456 N N . MET A 1 180 ? 1.695 4.613 -10.014 1.00 86.19 180 MET A N 1
ATOM 1457 C CA . MET A 1 180 ? 2.095 5.750 -10.847 1.00 86.19 180 MET A CA 1
ATOM 1458 C C . MET A 1 180 ? 2.608 6.929 -10.022 1.00 86.19 180 MET A C 1
ATOM 1460 O O . MET A 1 180 ? 3.417 7.716 -10.501 1.00 86.19 180 MET A O 1
ATOM 1464 N N . ARG A 1 181 ? 2.094 7.084 -8.799 1.00 85.06 181 ARG A N 1
ATOM 1465 C CA . ARG A 1 181 ? 2.344 8.252 -7.962 1.00 85.06 181 ARG A CA 1
ATOM 1466 C C . ARG A 1 181 ? 2.125 7.929 -6.491 1.00 85.06 181 ARG A C 1
ATOM 1468 O O . ARG A 1 181 ? 1.154 7.260 -6.145 1.00 85.06 181 ARG A O 1
ATOM 1475 N N . ILE A 1 182 ? 2.990 8.467 -5.638 1.00 88.00 182 ILE A N 1
ATOM 1476 C CA . ILE A 1 182 ? 2.816 8.466 -4.185 1.00 88.00 182 ILE A CA 1
ATOM 1477 C C . ILE A 1 182 ? 2.325 9.850 -3.763 1.00 88.00 182 ILE A C 1
ATOM 1479 O O . ILE A 1 182 ? 2.881 10.863 -4.179 1.00 88.00 182 ILE A O 1
ATOM 1483 N N . ILE A 1 183 ? 1.287 9.879 -2.928 1.00 88.38 183 ILE A N 1
ATOM 1484 C CA . ILE A 1 183 ? 0.816 11.083 -2.242 1.00 88.38 183 ILE A CA 1
ATOM 1485 C C . ILE A 1 183 ? 0.968 10.861 -0.745 1.00 88.38 183 ILE A C 1
ATOM 1487 O O . ILE A 1 183 ? 0.477 9.873 -0.196 1.00 88.38 183 ILE A O 1
ATOM 1491 N N . VAL A 1 184 ? 1.640 11.791 -0.078 1.00 89.06 184 VAL A N 1
ATOM 1492 C CA . VAL A 1 184 ? 1.902 11.727 1.357 1.00 89.06 184 VAL A CA 1
ATOM 1493 C C . VAL A 1 184 ? 0.866 12.558 2.100 1.00 89.06 184 VAL A C 1
ATOM 1495 O O . VAL A 1 184 ? 0.609 13.710 1.769 1.00 89.06 184 VAL A O 1
ATOM 1498 N N . VAL A 1 185 ? 0.263 11.997 3.142 1.00 89.50 185 VAL A N 1
ATOM 1499 C CA . VAL A 1 185 ? -0.737 12.713 3.941 1.00 89.50 185 VAL A CA 1
ATOM 1500 C C . VAL A 1 185 ? -0.159 13.045 5.309 1.00 89.50 185 VAL A C 1
ATOM 1502 O O . VAL A 1 185 ? -0.041 12.186 6.182 1.00 89.50 185 VAL A O 1
ATOM 1505 N N . HIS A 1 186 ? 0.188 14.314 5.508 1.00 88.31 186 HIS A N 1
ATOM 1506 C CA . HIS A 1 186 ? 0.724 14.813 6.771 1.00 88.31 186 HIS A CA 1
ATOM 1507 C C . HIS A 1 186 ? -0.397 15.016 7.793 1.00 88.31 186 HIS A C 1
ATOM 1509 O O . HIS A 1 186 ? -1.027 16.065 7.841 1.00 88.31 186 HIS A O 1
ATOM 1515 N N . THR A 1 187 ? -0.678 14.014 8.623 1.00 88.94 187 THR A N 1
ATOM 1516 C CA . THR A 1 187 ? -1.805 14.082 9.561 1.00 88.94 187 THR A CA 1
ATOM 1517 C C . THR A 1 187 ? -1.516 13.381 10.885 1.00 88.94 187 THR A C 1
ATOM 1519 O O . THR A 1 187 ? -0.512 12.684 11.038 1.00 88.94 187 THR A O 1
ATOM 1522 N N . THR A 1 188 ? -2.395 13.572 11.868 1.00 90.50 188 THR A N 1
ATOM 1523 C CA . THR A 1 188 ? -2.356 12.816 13.125 1.00 90.50 188 THR A CA 1
ATOM 1524 C C . THR A 1 188 ? -3.172 11.534 12.995 1.00 90.50 188 THR A C 1
ATOM 1526 O O . THR A 1 188 ? -4.106 11.453 12.197 1.00 90.50 188 THR A O 1
ATOM 1529 N N . PHE A 1 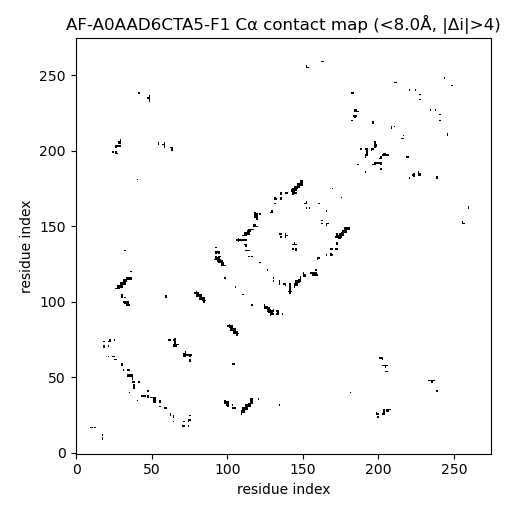189 ? -2.865 10.540 13.832 1.00 89.38 189 PHE A N 1
ATOM 1530 C CA . PHE A 1 189 ? -3.629 9.292 13.879 1.00 89.38 189 PHE A CA 1
ATOM 1531 C C . PHE A 1 189 ? -5.135 9.537 14.087 1.00 89.38 189 PHE A C 1
ATOM 1533 O O . PHE A 1 189 ? -5.960 8.959 13.389 1.00 89.38 189 PHE A O 1
ATOM 1540 N N . GLU A 1 190 ? -5.498 10.451 14.990 1.00 91.06 190 GLU A N 1
ATOM 1541 C CA . GLU A 1 190 ? -6.898 10.778 15.277 1.00 91.06 190 GLU A CA 1
ATOM 1542 C C . GLU A 1 190 ? -7.632 11.348 14.053 1.00 91.06 190 GLU A C 1
ATOM 1544 O O . GLU A 1 190 ? -8.754 10.934 13.760 1.00 91.06 190 GLU A O 1
ATOM 1549 N N . LYS A 1 191 ? -6.997 12.268 13.312 1.00 92.44 191 LYS A N 1
ATOM 1550 C CA . LYS A 1 191 ? -7.573 12.839 12.086 1.00 92.44 191 LYS A CA 1
ATOM 1551 C C . LYS A 1 191 ? -7.705 11.784 10.984 1.00 92.44 191 LYS A C 1
ATOM 1553 O O . LYS A 1 191 ? -8.738 11.740 10.322 1.00 92.44 191 LYS A O 1
ATOM 1558 N N . ALA A 1 192 ? -6.697 10.926 10.810 1.00 92.25 192 ALA A N 1
ATOM 1559 C CA . ALA A 1 192 ? -6.736 9.823 9.847 1.00 92.25 192 ALA A CA 1
ATOM 1560 C C . ALA A 1 192 ? -7.830 8.793 10.174 1.00 92.25 192 ALA A C 1
ATOM 1562 O O . ALA A 1 192 ? -8.519 8.317 9.279 1.00 92.25 192 ALA A O 1
ATOM 1563 N N . MET A 1 193 ? -8.019 8.466 11.453 1.00 90.69 193 MET A N 1
ATOM 1564 C CA . MET A 1 193 ? -9.072 7.554 11.899 1.00 90.69 193 MET A CA 1
ATOM 1565 C C . MET A 1 193 ? -10.461 8.159 11.657 1.00 90.69 193 MET A C 1
ATOM 1567 O O . MET A 1 193 ? -11.321 7.517 11.061 1.00 90.69 193 MET A O 1
ATOM 1571 N N . LYS A 1 194 ? -10.676 9.418 12.064 1.00 92.81 194 LYS A N 1
ATOM 1572 C CA . LYS A 1 194 ? -11.963 10.117 11.901 1.00 92.81 194 LYS A CA 1
ATOM 1573 C C . LYS A 1 194 ? -12.349 10.357 10.441 1.00 92.81 194 LYS A C 1
ATOM 1575 O O . LYS A 1 194 ? -13.527 10.551 10.166 1.00 92.81 194 LYS A O 1
ATOM 1580 N N . SER A 1 195 ? -11.388 10.356 9.516 1.00 93.75 195 SER A N 1
ATOM 1581 C CA . SER A 1 195 ? -11.689 10.513 8.091 1.00 93.75 195 SER A CA 1
ATOM 1582 C C . SER A 1 195 ? -12.304 9.256 7.468 1.00 93.75 195 SER A C 1
ATOM 1584 O O . SER A 1 195 ? -12.917 9.354 6.410 1.00 93.75 195 SER A O 1
ATOM 1586 N N . GLY A 1 196 ? -12.128 8.078 8.083 1.00 92.69 196 GLY A N 1
ATOM 1587 C CA . GLY A 1 196 ? -12.521 6.795 7.489 1.00 92.69 196 GLY A CA 1
ATOM 1588 C C . GLY A 1 196 ? -11.720 6.435 6.230 1.00 92.69 196 GLY A C 1
ATOM 1589 O O . GLY A 1 196 ? -12.090 5.520 5.495 1.00 92.69 196 GLY A O 1
ATOM 1590 N N . LEU A 1 197 ? -10.626 7.154 5.943 1.00 94.12 197 LEU A N 1
ATOM 1591 C CA . LEU A 1 197 ? -9.848 6.971 4.718 1.00 94.12 197 LEU A CA 1
ATOM 1592 C C . LEU A 1 197 ? -8.675 5.992 4.867 1.00 94.12 197 LEU A C 1
ATOM 1594 O O . LEU A 1 197 ? -8.088 5.623 3.858 1.00 94.12 197 LEU A O 1
ATOM 1598 N N . PHE A 1 198 ? -8.342 5.529 6.071 1.00 93.44 198 PHE A N 1
ATOM 1599 C CA . PHE A 1 198 ? -7.135 4.725 6.324 1.00 93.44 198 PHE A CA 1
ATOM 1600 C C . PHE A 1 198 ? -7.462 3.405 7.031 1.00 93.44 198 PHE A C 1
ATOM 1602 O O . PHE A 1 198 ? -6.879 3.058 8.058 1.00 93.44 198 PHE A O 1
ATOM 1609 N N . GLY A 1 199 ? -8.433 2.672 6.485 1.00 88.69 199 GLY A N 1
ATOM 1610 C CA . GLY A 1 199 ? -9.019 1.496 7.129 1.00 88.69 199 GLY A CA 1
ATOM 1611 C C . GLY A 1 199 ? -10.098 1.869 8.146 1.00 88.69 199 GLY A C 1
ATOM 1612 O O . GLY A 1 199 ? -10.284 3.041 8.475 1.00 88.69 199 GLY A O 1
ATOM 1613 N N . LEU A 1 200 ? -10.815 0.860 8.644 1.00 85.81 200 LEU A N 1
ATOM 1614 C CA . LEU A 1 200 ? -11.961 1.058 9.536 1.00 85.81 200 LEU A CA 1
ATOM 1615 C C . LEU A 1 200 ? -11.563 1.748 10.849 1.00 85.81 200 LEU A C 1
ATOM 1617 O O . LEU A 1 200 ? -12.336 2.533 11.390 1.00 85.81 200 LEU A O 1
ATOM 1621 N N . LEU A 1 201 ? -10.357 1.463 11.351 1.00 86.31 201 LEU A N 1
ATOM 1622 C CA . LEU A 1 201 ? -9.864 1.971 12.635 1.00 86.31 201 LEU A CA 1
ATOM 1623 C C . LEU A 1 201 ? -8.611 2.847 12.497 1.00 86.31 201 LEU A C 1
ATOM 1625 O O . LEU A 1 201 ? -7.965 3.144 13.498 1.00 86.31 201 LEU A O 1
ATOM 1629 N N . GLY A 1 202 ? -8.236 3.252 11.280 1.00 87.19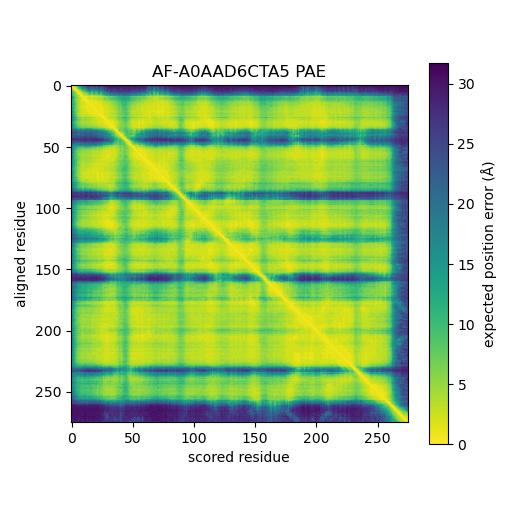 202 GLY A N 1
ATOM 1630 C CA . GLY A 1 202 ? -6.946 3.911 11.033 1.00 87.19 202 GLY A CA 1
ATOM 1631 C C . GLY A 1 202 ? -5.756 2.938 10.990 1.00 87.19 202 GLY A C 1
ATOM 1632 O O . GLY A 1 202 ? -4.608 3.349 11.148 1.00 87.19 202 GLY A O 1
ATOM 1633 N N . ASP A 1 203 ? -6.015 1.639 10.825 1.00 88.38 203 ASP A N 1
ATOM 1634 C CA . ASP A 1 203 ? -5.031 0.553 10.835 1.00 88.38 203 ASP A CA 1
ATOM 1635 C C . ASP A 1 203 ? -4.483 0.183 9.442 1.00 88.38 203 ASP A C 1
ATOM 1637 O O . ASP A 1 203 ? -3.672 -0.738 9.330 1.00 88.38 203 ASP A O 1
ATOM 1641 N N . ALA A 1 204 ? -4.871 0.925 8.399 1.00 92.44 204 ALA A N 1
ATOM 1642 C CA . ALA A 1 204 ? -4.321 0.829 7.047 1.00 92.44 204 ALA A CA 1
ATOM 1643 C C . ALA A 1 204 ? -3.728 2.188 6.609 1.00 92.44 204 ALA A C 1
ATOM 1645 O O . ALA A 1 204 ? -4.314 2.892 5.784 1.00 92.44 204 ALA A O 1
ATOM 1646 N N . PRO A 1 205 ? -2.566 2.597 7.157 1.00 93.25 205 PRO A N 1
ATOM 1647 C CA . PRO A 1 205 ? -1.972 3.911 6.887 1.00 93.25 205 PRO A CA 1
ATOM 1648 C C . PRO A 1 205 ? -1.493 4.085 5.438 1.00 93.25 205 PRO A C 1
ATOM 1650 O O . PRO A 1 205 ? -1.275 5.211 5.004 1.00 93.25 205 PRO A O 1
ATOM 1653 N N . ILE A 1 206 ? -1.338 2.986 4.695 1.00 94.38 206 ILE A N 1
ATOM 1654 C CA . ILE A 1 206 ? -1.005 2.984 3.270 1.00 94.38 206 ILE A CA 1
ATOM 1655 C C . ILE A 1 206 ? -2.212 2.475 2.496 1.00 94.38 206 ILE A C 1
ATOM 1657 O O . ILE A 1 206 ? -2.797 1.447 2.842 1.00 94.38 206 ILE A O 1
ATOM 1661 N N . GLN A 1 207 ? -2.577 3.216 1.456 1.00 94.38 207 GLN A N 1
ATOM 1662 C CA . GLN A 1 207 ? -3.714 2.932 0.593 1.00 94.38 207 GLN A CA 1
ATOM 1663 C C . GLN A 1 207 ? -3.210 2.746 -0.837 1.00 94.38 207 GLN A C 1
ATOM 1665 O O . GLN A 1 207 ? -2.484 3.593 -1.352 1.00 94.38 207 GLN A O 1
ATOM 1670 N N . LEU A 1 208 ? -3.619 1.651 -1.474 1.00 93.31 208 LEU A N 1
ATOM 1671 C CA . LEU A 1 208 ? -3.492 1.460 -2.914 1.00 93.31 208 LEU A CA 1
ATOM 1672 C C . LEU A 1 208 ? -4.876 1.687 -3.520 1.00 93.31 208 LEU A C 1
ATOM 1674 O O . LEU A 1 208 ? -5.824 1.000 -3.141 1.00 93.31 208 LEU A O 1
ATOM 1678 N N . VAL A 1 209 ? -4.997 2.666 -4.413 1.00 92.88 209 VAL A N 1
ATOM 1679 C CA . VAL A 1 209 ? -6.282 3.083 -4.986 1.00 92.88 209 VAL A CA 1
ATOM 1680 C C . VAL A 1 209 ? -6.214 2.953 -6.501 1.00 92.88 209 VAL A C 1
ATOM 1682 O O . VAL A 1 209 ? -5.248 3.408 -7.113 1.00 92.88 209 VAL A O 1
ATOM 1685 N N . ASP A 1 210 ? -7.216 2.300 -7.092 1.00 91.44 210 ASP A N 1
ATOM 1686 C CA . ASP A 1 210 ? -7.339 2.195 -8.546 1.00 91.44 210 ASP A CA 1
ATOM 1687 C C . ASP A 1 210 ? -7.574 3.586 -9.140 1.00 91.44 210 ASP A C 1
ATOM 1689 O O . ASP A 1 210 ? -8.385 4.350 -8.621 1.00 91.44 210 ASP A O 1
ATOM 1693 N N . ILE A 1 211 ? -6.889 3.906 -10.240 1.00 90.44 211 ILE A N 1
ATOM 1694 C CA . ILE A 1 211 ? -7.013 5.210 -10.906 1.00 90.44 211 ILE A CA 1
ATOM 1695 C C . ILE A 1 211 ? -8.455 5.516 -11.343 1.00 90.44 211 ILE A C 1
ATOM 1697 O O . ILE A 1 211 ? -8.830 6.675 -11.465 1.00 90.44 211 ILE A O 1
ATOM 1701 N N . SER A 1 212 ? -9.263 4.479 -11.564 1.00 90.50 212 SER A N 1
ATOM 1702 C CA . SER A 1 212 ? -10.666 4.584 -11.964 1.00 90.50 212 SER A CA 1
ATOM 1703 C C . SER A 1 212 ? -11.596 4.920 -10.791 1.00 90.50 212 SER A C 1
ATOM 1705 O O . SER A 1 212 ? -12.746 5.287 -11.021 1.00 90.50 212 SER A O 1
ATOM 1707 N N . ASP A 1 213 ? -11.136 4.795 -9.540 1.00 93.69 213 ASP A N 1
ATOM 1708 C CA . ASP A 1 213 ? -11.896 5.181 -8.346 1.00 93.69 213 ASP A CA 1
ATOM 1709 C C . ASP A 1 213 ? -11.684 6.670 -8.032 1.00 93.69 213 ASP A C 1
ATOM 1711 O O . ASP A 1 213 ? -11.044 7.072 -7.054 1.00 93.69 213 ASP A O 1
ATOM 1715 N N . GLU A 1 214 ? -12.228 7.513 -8.909 1.00 92.69 214 GLU A N 1
ATOM 1716 C CA . GLU A 1 214 ? -12.100 8.970 -8.829 1.00 92.69 214 GLU A CA 1
ATOM 1717 C C . GLU A 1 214 ? -12.686 9.538 -7.530 1.00 92.69 214 GLU A C 1
ATOM 1719 O O . GLU A 1 214 ? -12.163 10.512 -6.986 1.00 92.69 214 GLU A O 1
ATOM 1724 N N . VAL A 1 215 ? -13.738 8.908 -6.991 1.00 95.06 215 VAL A N 1
ATOM 1725 C CA . VAL A 1 215 ? -14.367 9.313 -5.725 1.00 95.06 215 VAL A CA 1
ATOM 1726 C C . VAL A 1 215 ? -13.390 9.118 -4.571 1.00 95.06 215 VAL A C 1
ATOM 1728 O O . VAL A 1 215 ? -13.187 10.026 -3.759 1.00 95.06 215 VAL A O 1
ATOM 1731 N N . ARG A 1 216 ? -12.750 7.947 -4.500 1.00 94.50 216 ARG A N 1
ATOM 1732 C CA . ARG A 1 216 ? -11.773 7.633 -3.457 1.00 94.50 216 ARG A CA 1
ATOM 1733 C C . ARG A 1 216 ? -10.516 8.482 -3.575 1.00 94.50 216 ARG A C 1
ATOM 1735 O O . ARG A 1 216 ? -10.031 8.977 -2.555 1.00 94.50 216 ARG A O 1
ATOM 1742 N N . ILE A 1 217 ? -10.013 8.672 -4.794 1.00 93.75 217 ILE A N 1
ATOM 1743 C CA . ILE A 1 217 ? -8.862 9.539 -5.074 1.00 93.75 217 ILE A CA 1
ATOM 1744 C C . ILE A 1 217 ? -9.176 10.975 -4.666 1.00 93.75 217 ILE A C 1
ATOM 1746 O O . ILE A 1 217 ? -8.391 11.579 -3.938 1.00 93.75 217 ILE A O 1
ATOM 1750 N N . GLY A 1 218 ? -10.338 11.499 -5.064 1.00 94.44 218 GLY A N 1
ATOM 1751 C CA . GLY A 1 218 ? -10.802 12.829 -4.679 1.00 94.44 218 GLY A CA 1
ATOM 1752 C C . GLY A 1 218 ? -10.830 13.002 -3.162 1.00 94.44 218 GLY A C 1
ATOM 1753 O O . GLY A 1 218 ? -10.199 13.917 -2.642 1.00 94.44 218 GLY A O 1
ATOM 1754 N N . ALA A 1 219 ? -11.448 12.066 -2.436 1.00 96.38 219 ALA A N 1
ATOM 1755 C CA . ALA A 1 219 ? -11.538 12.136 -0.978 1.00 96.38 219 ALA A CA 1
ATOM 1756 C C . ALA A 1 219 ? -10.162 12.153 -0.281 1.00 96.38 219 ALA A C 1
ATOM 1758 O O . ALA A 1 219 ? -9.966 12.901 0.681 1.00 96.38 219 ALA A O 1
ATOM 1759 N N . LEU A 1 220 ? -9.207 11.347 -0.760 1.00 95.00 220 LEU A N 1
ATOM 1760 C CA . LEU A 1 220 ? -7.837 11.309 -0.237 1.00 95.00 220 LEU A CA 1
ATOM 1761 C C . LEU A 1 220 ? -7.052 12.581 -0.575 1.00 95.00 220 LEU A C 1
ATOM 1763 O O . LEU A 1 220 ? -6.411 13.133 0.318 1.00 95.00 220 LEU A O 1
ATOM 1767 N N . MET A 1 221 ? -7.131 13.062 -1.819 1.00 93.50 221 MET A N 1
ATOM 1768 C CA . MET A 1 221 ? -6.469 14.294 -2.264 1.00 93.50 221 MET A CA 1
ATOM 1769 C C . MET A 1 221 ? -6.993 15.510 -1.498 1.00 93.50 221 MET A C 1
ATOM 1771 O O . MET A 1 221 ? -6.205 16.276 -0.952 1.00 93.50 221 MET A O 1
ATOM 1775 N N . ASP A 1 222 ? -8.314 15.641 -1.359 1.00 95.44 222 ASP A N 1
ATOM 1776 C CA . ASP A 1 222 ? -8.931 16.741 -0.616 1.00 95.44 222 ASP A CA 1
ATOM 1777 C C . ASP A 1 222 ? -8.537 16.697 0.868 1.00 95.44 222 ASP A C 1
ATOM 1779 O O . ASP A 1 222 ? -8.321 17.729 1.507 1.00 95.44 222 ASP A O 1
ATOM 1783 N N . PHE A 1 223 ? -8.458 15.496 1.454 1.00 95.25 223 PHE A N 1
ATOM 1784 C CA . PHE A 1 223 ? -8.005 15.328 2.833 1.00 95.25 223 PHE A CA 1
ATOM 1785 C C . PHE A 1 223 ? -6.526 15.696 2.994 1.00 95.25 223 PHE A C 1
ATOM 1787 O O . PHE A 1 223 ? -6.181 16.370 3.968 1.00 95.25 223 PHE A O 1
ATOM 1794 N N . ALA A 1 224 ? -5.675 15.301 2.046 1.00 91.75 224 ALA A N 1
ATOM 1795 C CA . ALA A 1 224 ? -4.259 15.648 2.025 1.00 91.75 224 ALA A CA 1
ATOM 1796 C C . ALA A 1 224 ? -4.052 17.164 1.923 1.00 91.75 224 ALA A C 1
ATOM 1798 O O . ALA A 1 224 ? -3.362 17.742 2.762 1.00 91.75 224 ALA A O 1
ATOM 1799 N N . GLU A 1 225 ? -4.727 17.817 0.977 1.00 91.88 225 GLU A N 1
ATOM 1800 C CA . GLU A 1 225 ? -4.642 19.260 0.742 1.00 91.88 225 GLU A CA 1
ATOM 1801 C C . GLU A 1 225 ? -5.105 20.077 1.960 1.00 91.88 225 GLU A C 1
ATOM 1803 O O . GLU A 1 225 ? -4.440 21.040 2.366 1.00 91.88 225 GLU A O 1
ATOM 1808 N N . ARG A 1 226 ? -6.202 19.662 2.614 1.00 92.19 226 ARG A N 1
ATOM 1809 C CA . ARG A 1 226 ? -6.645 20.268 3.884 1.00 92.19 226 ARG A CA 1
ATOM 1810 C C . ARG A 1 226 ? -5.604 20.100 4.984 1.00 92.19 226 ARG A C 1
ATOM 1812 O O . ARG A 1 226 ? -5.283 21.068 5.669 1.00 92.19 226 ARG A O 1
ATOM 1819 N N . CYS A 1 227 ? -5.060 18.894 5.144 1.00 89.69 227 CYS A N 1
ATOM 1820 C CA . CYS A 1 227 ? -4.045 18.630 6.159 1.00 89.69 227 CYS A CA 1
ATOM 1821 C C . CYS A 1 227 ? -2.784 19.481 5.941 1.00 89.69 227 CYS A C 1
ATOM 1823 O O . CYS A 1 227 ? -2.295 20.080 6.898 1.00 89.69 227 CYS A O 1
ATOM 1825 N N . GLU A 1 228 ? -2.293 19.599 4.702 1.00 86.00 228 GLU A N 1
ATOM 1826 C CA . GLU A 1 228 ? -1.139 20.454 4.392 1.00 86.00 228 GLU A CA 1
ATOM 1827 C C . GLU A 1 228 ? -1.414 21.935 4.664 1.00 86.00 228 GLU A C 1
ATOM 1829 O O . GLU A 1 228 ? -0.534 22.650 5.142 1.00 86.00 228 GLU A O 1
ATOM 1834 N N . SER A 1 229 ? -2.637 22.396 4.400 1.00 84.62 229 SER A N 1
ATOM 1835 C CA . SER A 1 229 ? -3.036 23.791 4.614 1.00 84.62 229 SER A CA 1
ATOM 1836 C C . SER A 1 229 ? -3.159 24.164 6.096 1.00 84.62 229 SER A C 1
ATOM 1838 O O . SER A 1 229 ? -2.935 25.316 6.465 1.00 84.62 229 SER A O 1
ATOM 1840 N N . GLU A 1 230 ? -3.502 23.204 6.957 1.00 84.06 230 GLU A N 1
ATOM 1841 C CA . GLU A 1 230 ? -3.658 23.409 8.402 1.00 84.06 230 GLU A CA 1
ATOM 1842 C C . GLU A 1 230 ? -2.330 23.363 9.178 1.00 84.06 230 GLU A C 1
ATOM 1844 O O . GLU A 1 230 ? -2.251 23.869 10.304 1.00 84.06 230 GLU A O 1
ATOM 1849 N N . ILE A 1 231 ? -1.281 22.756 8.612 1.00 75.19 231 ILE A N 1
ATOM 1850 C CA . ILE A 1 231 ? 0.015 22.611 9.284 1.00 75.19 231 ILE A CA 1
ATOM 1851 C C . ILE A 1 231 ? 0.739 23.959 9.333 1.00 75.19 231 ILE A C 1
ATOM 1853 O O . ILE A 1 231 ? 1.274 24.462 8.346 1.00 75.19 231 ILE A O 1
ATOM 1857 N N . LYS A 1 232 ? 0.829 24.532 10.536 1.00 62.66 232 LYS A N 1
ATOM 1858 C CA . LYS A 1 232 ? 1.654 25.714 10.802 1.00 62.66 232 LYS A CA 1
ATOM 1859 C C . LYS A 1 232 ? 3.116 25.294 10.991 1.00 62.66 232 LYS A C 1
ATOM 1861 O O . LYS A 1 232 ? 3.500 24.874 12.076 1.00 62.66 232 LYS A O 1
ATOM 1866 N N . GLY A 1 233 ? 3.931 25.443 9.944 1.00 58.41 233 GLY A N 1
ATOM 1867 C CA . GLY A 1 233 ? 5.395 25.511 10.072 1.00 58.41 233 GLY A CA 1
ATOM 1868 C C . GLY A 1 233 ? 6.177 24.194 10.020 1.00 58.41 233 GLY A C 1
ATOM 1869 O O . GLY A 1 233 ? 7.218 24.099 10.661 1.00 58.41 233 GLY A O 1
ATOM 1870 N N . SER A 1 234 ? 5.727 23.179 9.273 1.00 60.47 234 SER A N 1
ATOM 1871 C CA . SER A 1 234 ? 6.489 21.915 9.141 1.00 60.47 234 SER A CA 1
ATOM 1872 C C . SER A 1 234 ? 6.630 21.377 7.717 1.00 60.47 234 SER A C 1
ATOM 1874 O O . SER A 1 234 ? 7.402 20.451 7.504 1.00 60.47 234 SER A O 1
ATOM 1876 N N . ILE A 1 235 ? 5.931 21.955 6.736 1.00 66.31 235 ILE A N 1
ATOM 1877 C CA . ILE A 1 235 ? 6.033 21.545 5.332 1.00 66.31 235 ILE A CA 1
ATOM 1878 C C . ILE A 1 235 ? 6.898 22.569 4.599 1.00 66.31 235 ILE A C 1
ATOM 1880 O O . ILE A 1 235 ? 6.478 23.701 4.374 1.00 66.31 235 ILE A O 1
ATOM 1884 N N . ILE A 1 236 ? 8.122 22.166 4.256 1.00 65.75 236 ILE A N 1
ATOM 1885 C CA . ILE A 1 236 ? 9.104 23.014 3.557 1.00 65.75 236 ILE A CA 1
ATOM 1886 C C . ILE A 1 236 ? 8.747 23.143 2.064 1.00 65.75 236 ILE A C 1
ATOM 1888 O O . ILE A 1 236 ? 9.015 24.170 1.444 1.00 65.75 236 ILE A O 1
ATOM 1892 N N . LYS A 1 237 ? 8.085 22.127 1.493 1.00 71.06 237 LYS A N 1
ATOM 1893 C CA . LYS A 1 237 ? 7.612 22.101 0.105 1.00 71.06 237 LYS A CA 1
ATOM 1894 C C . LYS A 1 237 ? 6.243 21.429 0.039 1.00 71.06 237 LYS A C 1
ATOM 1896 O O . LYS A 1 237 ? 6.107 20.296 0.491 1.00 71.06 237 LYS A O 1
ATOM 1901 N N . LYS A 1 238 ? 5.251 22.131 -0.515 1.00 77.19 238 LYS A N 1
ATOM 1902 C CA . LYS A 1 238 ? 3.914 21.572 -0.749 1.00 77.19 238 LYS A CA 1
ATOM 1903 C C . LYS A 1 238 ? 3.969 20.499 -1.825 1.00 77.19 238 LYS A C 1
ATOM 1905 O O . LYS A 1 238 ? 4.737 20.626 -2.783 1.00 77.19 238 LYS A O 1
ATOM 1910 N N . GLN A 1 239 ? 3.145 19.475 -1.666 1.00 82.31 239 GLN A N 1
ATOM 1911 C CA . GLN A 1 239 ? 2.937 18.509 -2.730 1.00 82.31 239 GLN A CA 1
ATOM 1912 C C . GLN A 1 239 ? 2.072 19.117 -3.828 1.00 82.31 239 GLN A C 1
ATOM 1914 O O . GLN A 1 239 ? 1.289 20.042 -3.616 1.00 82.31 239 GLN A O 1
ATOM 1919 N N . ASP A 1 240 ? 2.242 18.589 -5.029 1.00 82.88 240 ASP A N 1
ATOM 1920 C CA . ASP A 1 240 ? 1.332 18.869 -6.121 1.00 82.88 240 ASP A CA 1
ATOM 1921 C C . ASP A 1 240 ? 0.106 17.954 -5.962 1.00 82.88 240 ASP A C 1
ATOM 1923 O O . ASP A 1 240 ? 0.258 16.743 -5.840 1.00 82.88 240 ASP A O 1
ATOM 1927 N N . PHE A 1 241 ? -1.106 18.501 -5.944 1.00 86.44 241 PHE A N 1
ATOM 1928 C CA . PHE A 1 241 ? -2.346 17.718 -5.851 1.00 86.44 241 PHE A CA 1
ATOM 1929 C C . PHE A 1 241 ? -3.136 17.723 -7.170 1.00 86.44 241 PHE A C 1
ATOM 1931 O O . PHE A 1 241 ? -4.362 17.577 -7.167 1.00 86.44 241 PHE A O 1
ATOM 1938 N N . HIS A 1 242 ? -2.458 17.892 -8.316 1.00 87.81 242 HIS A N 1
ATOM 1939 C CA . HIS A 1 242 ? -3.102 17.718 -9.617 1.00 87.81 242 HIS A CA 1
ATOM 1940 C C . HIS A 1 242 ? -3.706 16.316 -9.750 1.00 87.81 242 HIS A C 1
ATOM 1942 O O . HIS A 1 242 ? -3.146 15.319 -9.286 1.00 87.81 242 HIS A O 1
ATOM 1948 N N . ARG A 1 243 ? -4.864 16.257 -10.408 1.00 87.38 243 ARG A N 1
ATOM 1949 C CA . ARG A 1 243 ? -5.591 15.021 -10.690 1.00 87.38 243 ARG A CA 1
ATOM 1950 C C . ARG A 1 243 ? -5.424 14.715 -12.171 1.00 87.38 243 ARG A C 1
ATOM 1952 O O . ARG A 1 243 ? -5.931 15.459 -13.009 1.00 87.38 243 ARG A O 1
ATOM 1959 N N . ASP A 1 244 ? -4.691 13.655 -12.480 1.00 86.12 244 ASP A N 1
ATOM 1960 C CA . ASP A 1 244 ? -4.592 13.157 -13.848 1.00 86.12 244 ASP A CA 1
ATOM 1961 C C . ASP A 1 244 ? -5.899 12.486 -14.261 1.00 86.12 244 ASP A C 1
ATOM 1963 O O . ASP A 1 244 ? -6.521 11.781 -13.464 1.00 86.12 244 ASP A O 1
ATOM 1967 N N . SER A 1 245 ? -6.304 12.659 -15.522 1.00 88.69 245 SER A N 1
ATOM 1968 C CA . SER A 1 245 ? -7.409 11.869 -16.059 1.00 88.69 245 SER A CA 1
ATOM 1969 C C . SER A 1 245 ? -6.994 10.409 -16.225 1.00 88.69 245 SER A C 1
ATOM 1971 O O . SER A 1 245 ? -5.842 10.094 -16.550 1.00 88.69 245 SER A O 1
ATOM 1973 N N . VAL A 1 246 ? -7.962 9.507 -16.074 1.00 90.00 246 VAL A N 1
ATOM 1974 C CA . VAL A 1 246 ? -7.771 8.069 -16.292 1.00 90.00 246 VAL A CA 1
ATOM 1975 C C . VAL A 1 246 ? -7.186 7.797 -17.685 1.00 90.00 246 VAL A C 1
ATOM 1977 O O . VAL A 1 246 ? -6.300 6.953 -17.843 1.00 90.00 246 VAL A O 1
ATOM 1980 N N . GLU A 1 247 ? -7.634 8.531 -18.705 1.00 91.25 247 GLU A N 1
ATOM 1981 C CA . GLU A 1 247 ? -7.143 8.432 -20.081 1.00 91.25 247 GLU A CA 1
ATOM 1982 C C . GLU A 1 247 ? -5.681 8.864 -20.207 1.00 91.25 247 GLU A C 1
ATOM 1984 O O . GLU A 1 247 ? -4.916 8.204 -20.916 1.00 91.25 247 GLU A O 1
ATOM 1989 N N . SER A 1 248 ? -5.281 9.936 -19.515 1.00 89.81 248 SER A N 1
ATOM 1990 C CA . SER A 1 248 ? -3.896 10.417 -19.501 1.00 89.81 248 SER A CA 1
ATOM 1991 C C . SER A 1 248 ? -2.969 9.350 -18.918 1.00 89.81 248 SER A C 1
ATOM 1993 O O . SER A 1 248 ? -2.023 8.913 -19.580 1.00 89.81 248 SER A O 1
ATOM 1995 N N . VAL A 1 249 ? -3.312 8.819 -17.739 1.00 87.88 249 VAL A N 1
ATOM 1996 C CA . VAL A 1 249 ? -2.531 7.770 -17.064 1.00 87.88 249 VAL A CA 1
ATOM 1997 C C . VAL A 1 249 ? -2.443 6.503 -17.917 1.00 87.88 249 VAL A C 1
ATOM 1999 O O . VAL A 1 249 ? -1.355 5.957 -18.117 1.00 87.88 249 VAL A O 1
ATOM 2002 N N . LYS A 1 250 ? -3.565 6.054 -18.499 1.00 87.94 250 LYS A N 1
ATOM 2003 C CA . LYS A 1 250 ? -3.586 4.897 -19.411 1.00 87.94 250 LYS A CA 1
ATOM 2004 C C . LYS A 1 250 ? -2.717 5.128 -20.645 1.00 87.94 250 LYS A C 1
ATOM 2006 O O . LYS A 1 250 ? -2.070 4.191 -21.107 1.00 87.94 250 LYS A O 1
ATOM 2011 N N . THR A 1 251 ? -2.701 6.345 -21.184 1.00 89.50 251 THR A N 1
ATOM 2012 C CA . THR A 1 251 ? -1.886 6.702 -22.352 1.00 89.50 251 THR A CA 1
ATOM 2013 C C . THR A 1 251 ? -0.400 6.666 -22.017 1.00 89.50 251 THR A C 1
ATOM 2015 O O . THR A 1 251 ? 0.369 6.078 -22.776 1.00 89.50 251 THR A O 1
ATOM 2018 N N . ILE A 1 252 ? 0.002 7.201 -20.861 1.00 86.44 252 ILE A N 1
ATOM 2019 C CA . ILE A 1 252 ? 1.388 7.148 -20.374 1.00 86.44 252 ILE A CA 1
ATOM 2020 C C . ILE A 1 252 ? 1.838 5.692 -20.206 1.00 86.44 252 ILE A C 1
ATOM 2022 O O . ILE A 1 252 ? 2.870 5.293 -20.755 1.00 86.44 252 ILE A O 1
ATOM 2026 N N . LEU A 1 253 ? 1.032 4.877 -19.517 1.00 83.56 253 LEU A N 1
ATOM 2027 C CA . LEU A 1 253 ? 1.343 3.470 -19.276 1.00 83.56 253 LEU A CA 1
ATOM 2028 C C . LEU A 1 253 ? 1.443 2.682 -20.591 1.00 83.56 253 LEU A C 1
ATOM 2030 O O . LEU A 1 253 ? 2.442 2.006 -20.834 1.00 83.56 253 LEU A O 1
ATOM 2034 N N . LYS A 1 254 ? 0.459 2.820 -21.492 1.00 83.56 254 LYS A N 1
ATOM 2035 C CA . LYS A 1 254 ? 0.495 2.187 -22.822 1.00 83.56 254 LYS A CA 1
ATOM 2036 C C . LYS A 1 254 ? 1.680 2.666 -23.651 1.00 83.56 254 LYS A C 1
ATOM 2038 O O . LYS A 1 254 ? 2.292 1.860 -24.343 1.00 83.56 254 LYS A O 1
ATOM 2043 N N . GLY A 1 255 ? 2.017 3.951 -23.593 1.00 82.25 255 GLY A N 1
ATOM 2044 C CA . GLY A 1 255 ? 3.150 4.528 -24.309 1.00 82.25 255 GLY A CA 1
ATOM 2045 C C . GLY A 1 255 ? 4.487 3.927 -23.874 1.00 82.25 255 GLY A C 1
ATOM 2046 O O . GLY A 1 255 ? 5.340 3.672 -24.721 1.00 82.25 255 GLY A O 1
ATOM 2047 N N . LYS A 1 256 ? 4.670 3.644 -22.579 1.00 76.31 256 LYS A N 1
ATOM 2048 C CA . LYS A 1 256 ? 5.864 2.938 -22.090 1.00 76.31 256 LYS A CA 1
ATOM 2049 C C . LYS A 1 256 ? 5.851 1.469 -22.484 1.00 76.31 256 LYS A C 1
ATOM 2051 O O . LYS A 1 256 ? 6.811 1.002 -23.083 1.00 76.31 256 LYS A O 1
ATOM 2056 N N . LEU A 1 257 ? 4.747 0.767 -22.242 1.00 73.62 257 LEU A N 1
ATOM 2057 C CA . LEU A 1 257 ? 4.630 -0.652 -22.572 1.00 73.62 257 LEU A CA 1
ATOM 2058 C C . LEU A 1 257 ? 4.821 -0.900 -24.086 1.00 73.62 257 LEU A C 1
ATOM 2060 O O . LEU A 1 257 ? 5.610 -1.753 -24.482 1.00 73.62 257 LEU A O 1
ATOM 2064 N N . SER A 1 258 ? 4.169 -0.128 -24.958 1.00 68.62 258 SER A N 1
ATOM 2065 C CA . SER A 1 258 ? 4.221 -0.307 -26.424 1.00 68.62 258 SER A CA 1
ATOM 2066 C C . SER A 1 258 ? 5.607 -0.108 -27.045 1.00 68.62 258 SER A C 1
ATOM 2068 O O . SER A 1 258 ? 5.928 -0.794 -28.014 1.00 68.62 258 SER A O 1
ATOM 2070 N N . LYS A 1 259 ? 6.464 0.744 -26.464 1.00 63.84 259 LYS A N 1
ATOM 2071 C CA . LYS A 1 259 ? 7.882 0.860 -26.864 1.00 63.84 259 LYS A CA 1
ATOM 2072 C C . LYS A 1 259 ? 8.660 -0.450 -26.693 1.00 63.84 259 LYS A C 1
ATOM 2074 O O . LYS A 1 259 ? 9.704 -0.614 -27.318 1.00 63.84 259 LYS A O 1
ATOM 2079 N N . HIS A 1 260 ? 8.145 -1.366 -25.875 1.00 61.12 260 HIS A N 1
ATOM 2080 C CA . HIS A 1 260 ? 8.778 -2.635 -25.531 1.00 61.12 260 HIS A CA 1
ATOM 2081 C C . HIS A 1 260 ? 7.993 -3.869 -26.019 1.00 61.12 260 HIS A C 1
ATOM 2083 O O . HIS A 1 260 ? 8.591 -4.928 -26.168 1.00 61.12 260 HIS A O 1
ATOM 2089 N N . PHE A 1 261 ? 6.694 -3.740 -26.335 1.00 54.78 261 PHE A N 1
ATOM 2090 C CA . PHE A 1 261 ? 5.850 -4.830 -26.863 1.00 54.78 261 PHE A CA 1
ATOM 2091 C C . PHE A 1 261 ? 5.862 -4.996 -28.394 1.00 54.78 261 PHE A C 1
ATOM 2093 O O . PHE A 1 261 ? 5.348 -6.002 -28.884 1.00 54.78 261 PHE A O 1
ATOM 2100 N N . LEU A 1 262 ? 6.400 -4.052 -29.175 1.00 43.34 262 LEU A N 1
ATOM 2101 C CA . LEU A 1 262 ? 6.532 -4.255 -30.623 1.00 43.34 262 LEU A CA 1
ATOM 2102 C C . LEU A 1 262 ? 7.706 -5.206 -30.918 1.00 43.34 262 LEU A C 1
ATOM 2104 O O . LEU A 1 262 ? 8.781 -5.014 -30.342 1.00 43.34 262 LEU A O 1
ATOM 2108 N N . PRO A 1 263 ? 7.551 -6.201 -31.818 1.00 38.69 263 PRO A N 1
ATOM 2109 C CA . PRO A 1 263 ? 8.684 -6.994 -32.274 1.00 38.69 263 PRO A CA 1
ATOM 2110 C C . PRO A 1 263 ? 9.708 -6.026 -32.868 1.00 38.69 263 PRO A C 1
ATOM 2112 O O . PRO A 1 263 ? 9.413 -5.324 -33.834 1.00 38.69 263 PRO A O 1
ATOM 2115 N N . LYS A 1 264 ? 10.888 -5.930 -32.243 1.00 41.75 264 LYS A N 1
ATOM 2116 C CA . LYS A 1 264 ? 12.005 -5.147 -32.779 1.00 41.75 264 LYS A CA 1
ATOM 2117 C C . LYS A 1 264 ? 12.249 -5.664 -34.200 1.00 41.75 264 LYS A C 1
ATOM 2119 O O . LYS A 1 264 ? 12.667 -6.810 -34.356 1.00 41.75 264 LYS A O 1
ATOM 2124 N N . GLU A 1 265 ? 11.978 -4.853 -35.225 1.00 36.88 265 GLU A N 1
ATOM 2125 C CA . GLU A 1 265 ? 12.506 -5.148 -36.557 1.00 36.88 265 GLU A CA 1
ATOM 2126 C C . GLU A 1 265 ? 14.023 -5.360 -36.433 1.00 36.88 265 GLU A C 1
ATOM 2128 O O . GLU A 1 265 ? 14.676 -4.672 -35.632 1.00 36.88 265 GLU A O 1
ATOM 2133 N N . PRO A 1 266 ? 14.599 -6.328 -37.166 1.00 35.94 266 PRO A N 1
ATOM 2134 C CA . PRO A 1 266 ? 16.013 -6.637 -37.057 1.00 35.94 266 PRO A CA 1
ATOM 2135 C C . PRO A 1 266 ? 16.835 -5.379 -37.346 1.00 35.94 266 PRO A C 1
ATOM 2137 O O . PRO A 1 266 ? 16.787 -4.800 -38.434 1.00 35.94 266 PRO A O 1
ATOM 2140 N N . ARG A 1 267 ? 17.602 -4.938 -36.344 1.00 34.41 267 ARG A N 1
ATOM 2141 C CA . ARG A 1 267 ? 18.564 -3.849 -36.507 1.00 34.41 267 ARG A CA 1
ATOM 2142 C C . ARG A 1 267 ? 19.678 -4.348 -37.423 1.00 34.41 267 ARG A C 1
ATOM 2144 O O . ARG A 1 267 ? 20.444 -5.232 -37.050 1.00 34.41 267 ARG A O 1
ATOM 2151 N N . HIS A 1 268 ? 19.744 -3.790 -38.625 1.00 33.53 268 HIS A N 1
ATOM 2152 C CA . HIS A 1 268 ? 20.832 -4.029 -39.562 1.00 33.53 268 HIS A CA 1
ATOM 2153 C C . HIS A 1 268 ? 22.002 -3.134 -39.149 1.00 33.53 268 HIS A C 1
ATOM 2155 O O . HIS A 1 268 ? 21.905 -1.910 -39.210 1.00 33.53 268 HIS A O 1
ATOM 2161 N N . TYR A 1 269 ? 23.095 -3.737 -38.689 1.00 40.50 269 TYR A N 1
ATOM 2162 C CA . TYR A 1 269 ? 24.323 -3.018 -38.367 1.00 40.50 269 TYR A CA 1
ATOM 2163 C C . TYR A 1 269 ? 25.298 -3.142 -39.540 1.00 40.50 269 TYR A C 1
ATOM 2165 O O . TYR A 1 269 ? 25.664 -4.251 -39.923 1.00 40.50 269 TYR A O 1
ATOM 2173 N N . LEU A 1 270 ? 25.738 -2.010 -40.095 1.00 31.91 270 LEU A N 1
ATOM 2174 C CA . LEU A 1 270 ? 26.912 -1.954 -40.965 1.00 31.91 270 LEU A CA 1
ATOM 2175 C C . LEU A 1 270 ? 28.142 -1.731 -40.085 1.00 31.91 270 LEU A C 1
ATOM 2177 O O . LEU A 1 270 ? 28.283 -0.686 -39.450 1.00 31.91 270 LEU A O 1
ATOM 2181 N N . THR A 1 271 ? 29.012 -2.733 -40.017 1.00 25.41 271 THR A N 1
ATOM 2182 C CA . THR A 1 271 ? 30.309 -2.638 -39.345 1.00 25.41 271 THR A CA 1
ATOM 2183 C C . THR A 1 271 ? 31.298 -1.962 -40.291 1.00 25.41 271 THR A C 1
ATOM 2185 O O . THR A 1 271 ? 31.551 -2.465 -41.382 1.00 25.41 271 THR A O 1
ATOM 2188 N N . TYR A 1 272 ? 31.869 -0.832 -39.877 1.00 29.59 272 TYR A N 1
ATOM 2189 C CA . TYR A 1 272 ? 33.013 -0.229 -40.557 1.00 29.59 272 TYR A CA 1
ATOM 2190 C C . TYR A 1 272 ? 34.285 -0.674 -39.840 1.00 29.59 272 TYR A C 1
ATOM 2192 O O . TYR A 1 272 ? 34.488 -0.345 -38.672 1.00 29.59 272 TYR A O 1
ATOM 2200 N N . ILE A 1 273 ? 35.114 -1.445 -40.540 1.00 27.33 273 ILE A N 1
ATOM 2201 C CA . ILE A 1 273 ? 36.468 -1.798 -40.112 1.00 27.33 273 ILE A CA 1
ATOM 2202 C C . ILE A 1 273 ? 37.400 -0.748 -40.738 1.00 27.33 273 ILE A C 1
ATOM 2204 O O . ILE A 1 273 ? 37.479 -0.696 -41.968 1.00 27.33 273 ILE A O 1
ATOM 2208 N N . PRO A 1 274 ? 38.040 0.137 -39.953 1.00 24.70 274 PRO A N 1
ATOM 2209 C CA . PRO A 1 274 ? 39.081 1.014 -40.481 1.00 24.70 274 PRO A CA 1
ATOM 2210 C C . PRO A 1 274 ? 40.337 0.194 -40.845 1.00 24.70 274 PRO A C 1
ATOM 2212 O O . PRO A 1 274 ? 40.497 -0.902 -40.303 1.00 24.70 274 PRO A O 1
ATOM 2215 N N . PRO A 1 275 ? 41.188 0.685 -41.769 1.00 42.25 275 PRO A N 1
ATOM 2216 C CA . PRO A 1 275 ? 42.384 -0.032 -42.217 1.00 42.25 275 PRO A CA 1
ATOM 2217 C C . PRO A 1 275 ? 43.376 -0.320 -41.085 1.00 42.25 275 PRO A C 1
ATOM 2219 O O . PRO A 1 275 ? 43.472 0.511 -40.151 1.00 42.25 275 PRO A O 1
#

Sequence (275 aa):
MTNDPQFHLFDQLPTELRLAVWRECLSHRVVELDYAWDEGAYLVILPTPCELRKTTKINRRPPIISWVCRESRLIAFEASHCLDMDSEPHLNTRWSSDLRLKKLRINPSRDAIHLNWTPCYEPSYQYSGSALDCLAWNAASLKGRGSLMFDYLDNAFDGEAPIEDRIEALQRLKNGAVVMRIIVVHTTFEKAMKSGLFGLLGDAPIQLVDISDEVRIGALMDFAERCESEIKGSIIKKQDFHRDSVESVKTILKGKLSKHFLPKEPRHYLTYIPP

Solvent-accessible surface area (backbone atoms only — not comparable to full-atom values): 16546 Å² total; per-residue (Å²): 136,80,81,73,85,74,79,71,62,61,83,72,45,57,67,70,55,46,55,49,52,48,61,69,69,56,62,65,33,62,41,63,49,30,46,54,54,46,46,71,66,67,75,50,87,76,83,63,61,61,70,47,53,58,54,55,59,58,55,66,48,81,54,63,57,44,73,74,46,73,67,37,24,50,54,51,53,72,58,34,48,76,47,53,67,82,75,64,89,54,81,88,40,49,46,45,42,84,50,49,54,56,68,45,73,46,28,54,91,52,29,28,38,32,39,52,73,44,38,75,46,50,91,83,38,69,68,45,67,40,63,55,50,37,46,33,56,56,10,54,67,22,76,11,21,24,33,34,44,46,63,66,73,42,79,92,37,83,60,83,69,61,67,69,59,50,50,53,36,50,67,58,25,76,51,50,45,72,44,84,76,78,84,82,67,67,72,52,70,68,59,42,27,76,66,57,77,16,34,89,76,37,57,16,79,50,82,89,78,62,76,83,43,54,69,62,51,48,57,51,50,55,50,28,55,52,35,58,71,68,54,85,85,65,71,86,62,82,80,85,80,82,80,77,52,60,67,57,54,51,48,54,53,47,55,49,49,51,77,69,69,54,82,75,72,84,82,83,79,85,84,83,80,79,134